Protein AF-A0A350J1N6-F1 (afdb_monomer_lite)

Sequence (211 aa):
MKLLKCLSVFVFCFYTSITFASVVHHIQYDQLVGATGIEINGEVYQVQFADSSCILLFNDCDETTDFFFPDAQSGLEANLALLEQVLLDLPSGLFDSEPELTHGCYSHIQCSIVTPVGSVAPQLEVFPAVFLINKKDQRNDIHTGSGSTFRASDFGLRNSSADTLTYAIWSKEAGSGVSVPVPASFLLYSSALVAILIMKDRPPTTEVKSF

Foldseek 3Di:
DVVVVVVVVVVVVVPDPPDQPAKDFDADPLAGQWIWSQDFPNFTKIWGKAQAFLCVQQVLQQALVSAPAAALVSLLSVLVSCVPHPQPCDPSHNCQLQVCRYPQQQARFKEKEWHWHRDHPNVQQKTWIWIWIRGNPPPDIDTDSPTDIDHSVVTNDCPDSHYGYIYIHMDGDPPPPPPDPDPCVVVVVVVVVVVVVVVVPDDPPDDDDDD

Radius of gyration: 26.36 Å; chains: 1; bounding box: 66×43×94 Å

pLDDT: mean 77.98, std 17.85, range [40.09, 97.81]

Secondary structure (DSSP, 8-state):
-HHHHHHHHHHGGGS--------EEEEETTEEEEEEEEEETTEEEEEEEE-S-HHHHTGGG-SGGGSSBSSHHHHHHHHHHIIIIIS-EETTEETTT-GGGBTT---SSEEEEEEEBS--BGGGTEEEEEEEEEESSSS--EE-SSPEEEEGGGSSS---SS--EEEEEEEEPP-----PPPPHHHHHHHHHHHHHHHHHT----------

Structure (mmCIF, N/CA/C/O backbone):
data_AF-A0A350J1N6-F1
#
_entry.id   AF-A0A350J1N6-F1
#
loop_
_atom_site.group_PDB
_atom_site.id
_atom_site.type_symbol
_atom_site.label_atom_id
_atom_site.label_alt_id
_atom_site.label_comp_id
_atom_site.label_asym_id
_atom_site.label_entity_id
_atom_site.label_seq_id
_atom_site.pdbx_PDB_ins_code
_atom_site.Cartn_x
_atom_site.Cartn_y
_atom_site.Cartn_z
_atom_site.occupancy
_atom_site.B_iso_or_equiv
_atom_site.auth_seq_id
_atom_site.auth_comp_id
_atom_site.auth_asym_id
_atom_site.auth_atom_id
_atom_site.pdbx_PDB_model_num
ATOM 1 N N . MET A 1 1 ? -33.919 23.915 42.992 1.00 47.72 1 MET A N 1
ATOM 2 C CA . MET A 1 1 ? -33.166 24.837 42.102 1.00 47.72 1 MET A CA 1
ATOM 3 C C . MET A 1 1 ? -31.662 24.565 41.968 1.00 47.72 1 MET A C 1
ATOM 5 O O . MET A 1 1 ? -31.130 24.897 40.920 1.00 47.72 1 MET A O 1
ATOM 9 N N . LYS A 1 2 ? -30.955 23.952 42.938 1.00 40.09 2 LYS A N 1
ATOM 10 C CA . LYS A 1 2 ? -29.530 23.571 42.758 1.00 40.09 2 LYS A CA 1
ATOM 11 C C . LYS A 1 2 ? -29.322 22.337 41.854 1.00 40.09 2 LYS A C 1
ATOM 13 O O . LYS A 1 2 ? -28.357 22.300 41.107 1.00 40.09 2 LYS A O 1
ATOM 18 N N . LEU A 1 3 ? -30.275 21.397 41.837 1.00 41.88 3 LEU A N 1
ATOM 19 C CA . LEU A 1 3 ? -30.239 20.197 40.980 1.00 41.88 3 LEU A CA 1
ATOM 20 C C . LEU A 1 3 ? -30.458 20.480 39.480 1.00 41.88 3 LEU A C 1
ATOM 22 O O . LEU A 1 3 ? -29.878 19.793 38.648 1.00 41.88 3 LEU A O 1
ATOM 26 N N . LEU A 1 4 ? -31.218 21.525 39.124 1.00 42.41 4 LEU A N 1
ATOM 27 C CA . LEU A 1 4 ? -31.446 21.896 37.717 1.00 42.41 4 LEU A CA 1
ATOM 28 C C . LEU A 1 4 ? -30.192 22.483 37.044 1.00 42.41 4 LEU A C 1
ATOM 30 O O . LEU A 1 4 ? -30.036 22.366 35.834 1.00 42.41 4 LEU A O 1
ATOM 34 N N . LYS A 1 5 ? -29.281 23.089 37.820 1.00 42.19 5 LYS A N 1
ATOM 35 C CA . LYS A 1 5 ? -28.035 23.661 37.286 1.00 42.19 5 LYS A CA 1
ATOM 36 C C . LYS A 1 5 ? -26.995 22.585 36.952 1.00 42.19 5 LYS A C 1
ATOM 38 O O . LYS A 1 5 ? -26.301 22.730 35.951 1.00 42.19 5 LYS A O 1
ATOM 43 N N . CYS A 1 6 ? -26.949 21.477 37.699 1.00 43.09 6 CYS A N 1
ATOM 44 C CA . CYS A 1 6 ? -26.086 20.332 37.368 1.00 43.09 6 CYS A CA 1
ATOM 45 C C . CYS A 1 6 ? -26.543 19.587 36.104 1.00 43.09 6 CYS A C 1
ATOM 47 O O . CYS A 1 6 ? -25.703 19.073 35.372 1.00 43.09 6 CYS A O 1
ATOM 49 N N . LEU A 1 7 ? -27.849 19.580 35.811 1.00 43.53 7 LEU A N 1
ATOM 50 C CA . LEU A 1 7 ? -28.393 18.929 34.615 1.00 43.53 7 LEU A CA 1
ATOM 51 C C . LEU A 1 7 ? -27.937 19.626 33.318 1.00 43.53 7 LEU A C 1
ATOM 53 O O . LEU A 1 7 ? -27.672 18.961 32.324 1.00 43.53 7 LEU A O 1
ATOM 57 N N . SER A 1 8 ? -27.769 20.955 33.342 1.00 43.06 8 SER A N 1
ATOM 58 C CA . SER A 1 8 ? -27.324 21.725 32.167 1.00 43.06 8 SER A CA 1
ATOM 59 C C . SER A 1 8 ? -25.852 21.508 31.793 1.00 43.06 8 SER A C 1
ATOM 61 O O . SER A 1 8 ? -25.497 21.641 30.627 1.00 43.06 8 SER A O 1
ATOM 63 N N . VAL A 1 9 ? -25.006 21.117 32.755 1.00 46.50 9 VAL A N 1
ATOM 64 C CA . VAL A 1 9 ? -23.577 20.851 32.512 1.00 46.50 9 VAL A CA 1
ATOM 65 C C . VAL A 1 9 ? -23.366 19.454 31.914 1.00 46.50 9 VAL A C 1
ATOM 67 O O . VAL A 1 9 ? -22.462 19.266 31.111 1.00 46.50 9 VAL A O 1
ATOM 70 N N . PHE A 1 10 ? -24.238 18.488 32.222 1.00 45.25 10 PHE A N 1
ATOM 71 C CA . PHE A 1 10 ? -24.155 17.128 31.671 1.00 45.25 10 PHE A CA 1
ATOM 72 C C . PHE A 1 10 ? -24.694 17.006 30.236 1.00 45.25 10 PHE A C 1
ATOM 74 O O . PHE A 1 10 ? -24.240 16.147 29.487 1.00 45.25 10 PHE A O 1
ATOM 81 N N . VAL A 1 11 ? -25.626 17.876 29.832 1.00 48.44 11 VAL A N 1
ATOM 82 C CA . VAL A 1 11 ? -26.198 17.892 28.470 1.00 48.44 11 VAL A CA 1
ATOM 83 C C . VAL A 1 11 ? -25.255 18.555 27.452 1.00 48.44 11 VAL A C 1
ATOM 85 O O . VAL A 1 11 ? -25.364 18.293 26.259 1.00 48.44 11 VAL A O 1
ATOM 88 N N . PHE A 1 12 ? -24.275 19.351 27.890 1.00 41.16 12 PHE A N 1
ATOM 89 C CA . PHE A 1 12 ? -23.330 20.003 26.973 1.00 41.16 12 PHE A CA 1
ATOM 90 C C . PHE A 1 12 ? -22.170 19.093 26.519 1.00 41.16 12 PHE A C 1
ATOM 92 O O . PHE A 1 12 ? -21.553 19.366 25.497 1.00 41.16 12 PHE A O 1
ATOM 99 N N . CYS A 1 13 ? -21.917 17.967 27.199 1.00 44.31 13 CYS A N 1
ATOM 100 C CA . CYS A 1 13 ? -20.961 16.948 26.729 1.00 44.31 13 CYS A CA 1
ATOM 101 C C . CYS A 1 13 ? -21.567 15.958 25.712 1.00 44.31 13 CYS A C 1
ATOM 103 O O . CYS A 1 13 ? -20.901 15.005 25.321 1.00 44.31 13 CYS A O 1
ATOM 105 N N . PHE A 1 14 ? -22.823 16.159 25.289 1.00 47.53 14 PHE A N 1
ATOM 106 C CA . PHE A 1 14 ? -23.542 15.272 24.362 1.00 47.53 14 PHE A CA 1
ATOM 107 C C . PHE A 1 14 ? -23.408 15.643 22.874 1.00 47.53 14 PHE A C 1
ATOM 109 O O . PHE A 1 14 ? -24.035 15.005 22.033 1.00 47.53 14 PHE A O 1
ATOM 116 N N . TYR A 1 15 ? -22.581 16.629 22.518 1.00 43.72 15 TYR A N 1
ATOM 117 C CA . TYR A 1 15 ? -22.316 16.996 21.123 1.00 43.72 15 TYR A CA 1
ATOM 118 C C . TYR A 1 15 ? -20.848 16.772 20.777 1.00 43.72 15 TYR A C 1
ATOM 120 O O . TYR A 1 15 ? -20.063 17.704 20.806 1.00 43.72 15 TYR A O 1
ATOM 128 N N . THR A 1 16 ? -20.513 15.512 20.505 1.00 44.03 16 THR A N 1
ATOM 129 C CA . THR A 1 16 ? -19.600 15.025 19.454 1.00 44.03 16 THR A CA 1
ATOM 130 C C . THR A 1 16 ? -19.179 13.622 19.867 1.00 44.03 16 THR A C 1
ATOM 132 O O . THR A 1 16 ? -18.158 13.424 20.525 1.00 44.03 16 THR A O 1
ATOM 135 N N . SER A 1 17 ? -19.981 12.620 19.512 1.00 42.47 17 SER A N 1
ATOM 136 C CA . SER A 1 17 ? -19.437 11.273 19.384 1.00 42.47 17 SER A CA 1
ATOM 137 C C . SER A 1 17 ? -18.444 11.331 18.228 1.00 42.47 17 SER A C 1
ATOM 139 O O . SER A 1 17 ? -18.851 11.322 17.072 1.00 42.47 17 SER A O 1
ATOM 141 N N . ILE A 1 18 ? -17.157 11.495 18.537 1.00 47.38 18 ILE A N 1
ATOM 142 C CA . ILE A 1 18 ? -16.099 11.303 17.550 1.00 47.38 18 ILE A CA 1
ATOM 143 C C . ILE A 1 18 ? -16.096 9.801 17.272 1.00 47.38 18 ILE A C 1
ATOM 145 O O . ILE A 1 18 ? -15.718 8.995 18.122 1.00 47.38 18 ILE A O 1
ATOM 149 N N . THR A 1 19 ? -16.653 9.417 16.130 1.00 48.75 19 THR A N 1
ATOM 150 C CA . THR A 1 19 ? -16.541 8.067 15.590 1.00 48.75 19 THR A CA 1
ATOM 151 C C . THR A 1 19 ? -15.097 7.864 15.159 1.00 48.75 19 THR A C 1
ATOM 153 O O . THR A 1 19 ? -14.707 8.359 14.109 1.00 48.75 19 THR A O 1
ATOM 156 N N . PHE A 1 20 ? -14.310 7.154 15.962 1.00 51.94 20 PHE A N 1
ATOM 157 C CA . PHE A 1 20 ? -13.056 6.574 15.492 1.00 51.94 20 PHE A CA 1
ATOM 158 C C . PHE A 1 20 ? -13.409 5.229 14.859 1.00 51.94 20 PHE A C 1
ATOM 160 O O . PHE A 1 20 ? -13.754 4.283 15.571 1.00 51.94 20 PHE A O 1
ATOM 167 N N . ALA A 1 21 ? -13.410 5.154 13.529 1.00 58.19 21 ALA A N 1
ATOM 168 C CA . ALA A 1 21 ? -13.335 3.859 12.871 1.00 58.19 21 ALA A CA 1
ATOM 169 C C . ALA A 1 21 ? -11.936 3.311 13.182 1.00 58.19 21 ALA A C 1
ATOM 171 O O . ALA A 1 21 ? -10.941 3.932 12.830 1.00 58.19 21 ALA A O 1
ATOM 172 N N . SER A 1 22 ? -11.846 2.218 13.940 1.00 80.94 22 SER A N 1
ATOM 173 C CA . SER A 1 22 ? -10.561 1.546 14.138 1.00 80.94 22 SER A CA 1
ATOM 174 C C . SER A 1 22 ? -10.188 0.807 12.860 1.00 80.94 22 SER A C 1
ATOM 176 O O . SER A 1 22 ? -11.073 0.205 12.246 1.00 80.94 22 SER A O 1
ATOM 178 N N . VAL A 1 23 ? -8.899 0.770 12.519 1.00 92.81 23 VAL A N 1
ATOM 179 C CA . VAL A 1 23 ? -8.419 -0.061 11.411 1.00 92.81 23 VAL A CA 1
ATOM 180 C C . VAL A 1 23 ? -8.818 -1.519 11.635 1.00 92.81 23 VAL A C 1
ATOM 182 O O . VAL A 1 23 ? -8.679 -2.061 12.733 1.00 92.81 23 VAL A O 1
ATOM 185 N N . VAL A 1 24 ? -9.348 -2.142 10.586 1.00 94.44 24 VAL A N 1
ATOM 186 C CA . VAL A 1 24 ? -9.706 -3.560 10.551 1.00 94.44 24 VAL A CA 1
ATOM 187 C C . VAL A 1 24 ? -8.817 -4.251 9.528 1.00 94.44 24 VAL A C 1
ATOM 189 O O . VAL A 1 24 ? -8.956 -4.028 8.327 1.00 94.44 24 VAL A O 1
ATOM 192 N N . HIS A 1 25 ? -7.930 -5.115 10.011 1.00 96.50 25 HIS A N 1
ATOM 193 C CA . HIS A 1 25 ? -7.049 -5.950 9.197 1.00 96.50 25 HIS A CA 1
ATOM 194 C C . HIS A 1 25 ? -7.827 -7.091 8.551 1.00 96.50 25 HIS A C 1
ATOM 196 O O . HIS A 1 25 ? -8.577 -7.812 9.212 1.00 96.50 25 HIS A O 1
ATOM 202 N N . HIS A 1 26 ? -7.647 -7.273 7.248 1.00 97.12 26 HIS A N 1
ATOM 203 C CA . HIS A 1 26 ? -8.235 -8.377 6.500 1.00 97.12 26 HIS A CA 1
ATOM 204 C C . HIS A 1 26 ? -7.194 -9.479 6.395 1.00 97.12 26 HIS A C 1
ATOM 206 O O . HIS A 1 26 ? -6.171 -9.314 5.734 1.00 97.12 26 HIS A O 1
ATOM 212 N N . ILE A 1 27 ? -7.457 -10.600 7.061 1.00 97.44 27 ILE A N 1
ATOM 213 C CA . ILE A 1 27 ? -6.515 -11.714 7.157 1.00 97.44 27 ILE A CA 1
ATOM 214 C C . ILE A 1 27 ? -7.121 -12.936 6.475 1.00 97.44 27 ILE A C 1
ATOM 216 O O . ILE A 1 27 ? -8.262 -13.312 6.754 1.00 97.44 27 ILE A O 1
ATOM 220 N N . GLN A 1 28 ? -6.360 -13.563 5.583 1.00 97.00 28 GLN A N 1
ATOM 221 C CA . GLN A 1 28 ? -6.728 -14.813 4.923 1.00 97.00 28 GLN A CA 1
ATOM 222 C C . GLN A 1 28 ? -5.537 -15.763 4.952 1.00 97.00 28 GLN A C 1
ATOM 224 O O . GLN A 1 28 ? -4.451 -15.393 4.523 1.00 97.00 28 GLN A O 1
ATOM 229 N N . TYR A 1 29 ? -5.750 -16.990 5.436 1.00 94.25 29 TYR A N 1
ATOM 230 C CA . TYR A 1 29 ? -4.694 -18.007 5.544 1.00 94.25 29 TYR A CA 1
ATOM 231 C C . TYR A 1 29 ? -3.432 -17.482 6.253 1.00 94.25 29 TYR A C 1
ATOM 233 O O . TYR A 1 29 ? -2.324 -17.641 5.750 1.00 94.25 29 TYR A O 1
ATOM 241 N N . ASP A 1 30 ? -3.630 -16.809 7.391 1.00 92.88 30 ASP A N 1
ATOM 242 C CA . ASP A 1 30 ? -2.586 -16.169 8.207 1.00 92.88 30 ASP A CA 1
ATOM 243 C C . ASP A 1 30 ? -1.794 -15.047 7.508 1.00 92.88 30 ASP A C 1
ATOM 245 O O . ASP A 1 30 ? -0.820 -14.545 8.063 1.00 92.88 30 ASP A O 1
ATOM 249 N N . GLN A 1 31 ? -2.236 -14.599 6.326 1.00 95.62 31 GLN A N 1
ATOM 250 C CA . GLN A 1 31 ? -1.662 -13.447 5.638 1.00 95.62 31 GLN A CA 1
ATOM 251 C C . GLN A 1 31 ? -2.550 -12.208 5.725 1.00 95.62 31 GLN A C 1
ATOM 253 O O . GLN A 1 31 ? -3.763 -12.284 5.519 1.00 95.62 31 GLN A O 1
ATOM 258 N N . LEU A 1 32 ? -1.933 -11.048 5.949 1.00 97.75 32 LEU A N 1
ATOM 259 C CA . LEU A 1 32 ? -2.556 -9.740 5.797 1.00 97.75 32 LEU A CA 1
ATOM 260 C C . LEU A 1 32 ? -2.770 -9.449 4.309 1.00 97.75 32 LEU A C 1
ATOM 262 O O . LEU A 1 32 ? -1.827 -9.138 3.586 1.00 97.75 32 LEU A O 1
ATOM 266 N N . VAL A 1 33 ? -4.016 -9.547 3.849 1.00 97.81 33 VAL A N 1
ATOM 267 C CA . VAL A 1 33 ? -4.392 -9.288 2.447 1.00 97.81 33 VAL A CA 1
ATOM 268 C C . VAL A 1 33 ? -4.861 -7.852 2.211 1.00 97.81 33 VAL A C 1
ATOM 270 O O . VAL A 1 33 ? -5.023 -7.438 1.066 1.00 97.81 33 VAL A O 1
ATOM 273 N N . GLY A 1 34 ? -5.084 -7.084 3.276 1.00 97.75 34 GLY A N 1
ATOM 274 C CA . GLY A 1 34 ? -5.533 -5.700 3.196 1.00 97.75 34 GLY A CA 1
ATOM 275 C C . GLY A 1 34 ? -5.999 -5.159 4.541 1.00 97.75 34 GLY A C 1
ATOM 276 O O . GLY A 1 34 ? -5.918 -5.844 5.562 1.00 97.75 34 GLY A O 1
ATOM 277 N N . ALA A 1 35 ? -6.506 -3.934 4.543 1.00 97.31 35 ALA A N 1
ATOM 278 C CA . ALA A 1 35 ? -7.121 -3.319 5.711 1.00 97.31 35 ALA A CA 1
ATOM 279 C C . ALA A 1 35 ? -8.142 -2.247 5.311 1.00 97.31 35 ALA A C 1
ATOM 281 O O . ALA A 1 35 ? -8.062 -1.653 4.239 1.00 97.31 35 ALA A O 1
ATOM 282 N N . THR A 1 36 ? -9.094 -2.006 6.204 1.00 95.88 36 THR A N 1
ATOM 283 C CA . THR A 1 36 ? -10.169 -1.002 6.107 1.00 95.88 36 THR A CA 1
ATOM 284 C C . THR A 1 36 ? -10.101 -0.054 7.300 1.00 95.88 36 THR A C 1
ATOM 286 O O . THR A 1 36 ? -9.558 -0.429 8.338 1.00 95.88 36 THR A O 1
ATOM 289 N N . GLY A 1 37 ? -10.676 1.140 7.199 1.00 92.69 37 GLY A N 1
ATOM 290 C CA . GLY A 1 37 ? -10.722 2.124 8.280 1.00 92.69 37 GLY A CA 1
ATOM 291 C C . GLY A 1 37 ? -9.441 2.945 8.448 1.00 92.69 37 GLY A C 1
ATOM 292 O O . GLY A 1 37 ? -9.230 3.497 9.522 1.00 92.69 37 GLY A O 1
ATOM 293 N N . ILE A 1 38 ? -8.578 3.003 7.428 1.00 94.50 38 ILE A N 1
ATOM 294 C CA . ILE A 1 38 ? -7.282 3.698 7.486 1.00 94.50 38 ILE A CA 1
ATOM 295 C C . ILE A 1 38 ? -7.517 5.199 7.342 1.00 94.50 38 ILE A C 1
ATOM 297 O O . ILE A 1 38 ? -8.069 5.637 6.333 1.00 94.50 38 ILE A O 1
ATOM 301 N N . GLU A 1 39 ? -7.087 5.994 8.317 1.00 93.00 39 GLU A N 1
ATOM 302 C CA . GLU A 1 39 ? -7.286 7.444 8.295 1.00 93.00 39 GLU A CA 1
ATOM 303 C C . GLU A 1 39 ? -6.061 8.161 7.712 1.00 93.00 39 GLU A C 1
ATOM 305 O O . GLU A 1 39 ? -4.952 8.029 8.229 1.00 93.00 39 GLU A O 1
ATOM 310 N N . ILE A 1 40 ? -6.263 8.955 6.656 1.00 93.12 40 ILE A N 1
ATOM 311 C CA . ILE A 1 40 ? -5.234 9.827 6.070 1.00 93.12 40 ILE A CA 1
ATOM 312 C C . ILE A 1 40 ? -5.845 11.218 5.903 1.00 93.12 40 ILE A C 1
ATOM 314 O O . ILE A 1 40 ? -6.801 11.399 5.148 1.00 93.12 40 ILE A O 1
ATOM 318 N N . ASN A 1 41 ? -5.308 12.212 6.616 1.00 89.69 41 ASN A N 1
ATOM 319 C CA . ASN A 1 41 ? -5.769 13.608 6.576 1.00 89.69 41 ASN A CA 1
ATOM 320 C C . ASN A 1 41 ? -7.290 13.793 6.795 1.00 89.69 41 ASN A C 1
ATOM 322 O O . ASN A 1 41 ? -7.905 14.672 6.189 1.00 89.69 41 ASN A O 1
ATOM 326 N N . GLY A 1 42 ? -7.902 12.975 7.660 1.00 87.06 42 GLY A N 1
ATOM 327 C CA . GLY A 1 42 ? -9.332 13.044 7.996 1.00 87.06 42 GLY A CA 1
ATOM 328 C C . GLY A 1 42 ? -10.273 12.348 7.006 1.00 87.06 42 GLY A C 1
ATOM 329 O O . GLY A 1 42 ? -11.491 12.432 7.156 1.00 87.06 42 GLY A O 1
ATOM 330 N N . GLU A 1 43 ? -9.730 11.659 6.005 1.00 89.62 43 GLU A N 1
ATOM 331 C CA . GLU A 1 43 ? -10.472 10.795 5.087 1.00 89.62 43 GLU A CA 1
ATOM 332 C C . GLU A 1 43 ? -10.169 9.324 5.393 1.00 89.62 43 GLU A C 1
ATOM 334 O O . GLU A 1 43 ? -9.079 8.998 5.867 1.00 89.62 43 GLU A O 1
ATOM 339 N N . VAL A 1 44 ? -11.131 8.438 5.120 1.00 91.75 44 VAL A N 1
ATOM 340 C CA . VAL A 1 44 ? -11.024 7.003 5.422 1.00 91.75 44 VAL A CA 1
ATOM 341 C C . VAL A 1 44 ? -10.833 6.195 4.143 1.00 91.75 44 VAL A C 1
ATOM 343 O O . VAL A 1 44 ? -11.564 6.357 3.159 1.00 91.75 44 VAL A O 1
ATOM 346 N N . TYR A 1 45 ? -9.849 5.307 4.175 1.00 94.94 45 TYR A N 1
ATOM 347 C CA . TYR A 1 45 ? -9.408 4.502 3.049 1.00 94.94 45 TYR A CA 1
ATOM 348 C C . TYR A 1 45 ? -9.366 3.025 3.409 1.00 94.94 45 TYR A C 1
ATOM 350 O O . TYR A 1 45 ? -9.326 2.626 4.575 1.00 94.94 45 TYR A O 1
ATOM 358 N N . GLN A 1 46 ? -9.321 2.223 2.356 1.00 96.94 46 GLN A N 1
ATOM 359 C CA . GLN A 1 46 ? -9.015 0.809 2.420 1.00 96.94 46 GLN A CA 1
ATOM 360 C C . GLN A 1 46 ? -7.860 0.498 1.468 1.00 96.94 46 GLN A C 1
ATOM 362 O O . GLN A 1 46 ? -7.692 1.149 0.428 1.00 96.94 46 GLN A O 1
ATOM 367 N N . VAL A 1 47 ? -7.087 -0.519 1.823 1.00 97.50 47 VAL A N 1
ATOM 368 C CA . VAL A 1 47 ? -5.950 -1.010 1.050 1.00 97.50 47 VAL A CA 1
ATOM 369 C C . VAL A 1 47 ? -6.080 -2.510 0.829 1.00 97.50 47 VAL A C 1
ATOM 371 O O . VAL A 1 47 ? -6.512 -3.242 1.719 1.00 97.50 47 VAL A O 1
ATOM 374 N N . GLN A 1 48 ? -5.676 -2.969 -0.349 1.00 97.25 48 GLN A N 1
ATOM 375 C CA . GLN A 1 48 ? -5.487 -4.379 -0.665 1.00 97.25 48 GLN A CA 1
ATOM 376 C C . GLN A 1 48 ? -4.040 -4.620 -1.093 1.00 97.25 48 GLN A C 1
ATOM 378 O O . GLN A 1 48 ? -3.477 -3.820 -1.838 1.00 97.25 48 GLN A O 1
ATOM 383 N N . PHE A 1 49 ? -3.456 -5.729 -0.645 1.00 95.62 49 PHE A N 1
ATOM 384 C CA . PHE A 1 49 ? -2.135 -6.170 -1.082 1.00 95.62 49 PHE A CA 1
ATOM 385 C C . PHE A 1 49 ? -2.247 -7.176 -2.228 1.00 95.62 49 PHE A C 1
ATOM 387 O O . PHE A 1 49 ? -3.110 -8.055 -2.189 1.00 95.62 49 PHE A O 1
ATOM 394 N N . ALA A 1 50 ? -1.390 -7.054 -3.245 1.00 91.75 50 ALA A N 1
ATOM 395 C CA . ALA A 1 50 ? -1.342 -7.976 -4.383 1.00 91.75 50 ALA A CA 1
ATOM 396 C C . ALA A 1 50 ? 0.035 -7.981 -5.074 1.00 91.75 50 ALA A C 1
ATOM 398 O O . ALA A 1 50 ? 0.615 -6.928 -5.320 1.00 91.75 50 ALA A O 1
ATOM 399 N N . ASP A 1 51 ? 0.530 -9.155 -5.474 1.00 86.38 51 ASP A N 1
ATOM 400 C CA . ASP A 1 51 ? 1.844 -9.361 -6.116 1.00 86.38 51 ASP A CA 1
ATOM 401 C C . ASP A 1 51 ? 1.772 -9.672 -7.625 1.00 86.38 51 ASP A C 1
ATOM 403 O O . ASP A 1 51 ? 2.624 -10.370 -8.182 1.00 86.38 51 ASP A O 1
ATOM 407 N N . SER A 1 52 ? 0.759 -9.145 -8.313 1.00 83.75 52 SER A N 1
ATOM 408 C CA . SER A 1 52 ? 0.611 -9.288 -9.768 1.00 83.75 52 SER A CA 1
ATOM 409 C C . SER A 1 52 ? 1.342 -8.177 -10.540 1.00 83.75 52 SER A C 1
ATOM 411 O O . SER A 1 52 ? 1.921 -7.262 -9.959 1.00 83.75 52 SER A O 1
ATOM 413 N N . SER A 1 53 ? 1.341 -8.250 -11.871 1.00 82.00 53 SER A N 1
ATOM 414 C CA . SER A 1 53 ? 1.903 -7.193 -12.720 1.00 82.00 53 SER A CA 1
ATOM 415 C C . SER A 1 53 ? 1.069 -5.916 -12.663 1.00 82.00 53 SER A C 1
ATOM 417 O O . SER A 1 53 ? -0.159 -6.005 -12.624 1.00 82.00 53 SER A O 1
ATOM 419 N N . CYS A 1 54 ? 1.728 -4.761 -12.797 1.00 85.06 54 CYS A N 1
ATOM 420 C CA . CYS A 1 54 ? 1.083 -3.447 -12.865 1.00 85.06 54 CYS A CA 1
ATOM 421 C C . CYS A 1 54 ? -0.110 -3.446 -13.831 1.00 85.06 54 CYS A C 1
ATOM 423 O O . CYS A 1 54 ? -1.234 -3.148 -13.439 1.00 85.06 54 CYS A O 1
ATOM 425 N N . ILE A 1 55 ? 0.137 -3.902 -15.062 1.00 83.94 55 ILE A N 1
ATOM 426 C CA . ILE A 1 55 ? -0.831 -3.942 -16.163 1.00 83.94 55 ILE A CA 1
ATOM 427 C C . ILE A 1 55 ? -2.132 -4.663 -15.776 1.00 83.94 55 ILE A C 1
ATOM 429 O O . ILE A 1 55 ? -3.221 -4.217 -16.122 1.00 83.94 55 ILE A O 1
ATOM 433 N N . LEU A 1 56 ? -2.026 -5.761 -15.022 1.00 84.44 56 LEU A N 1
ATOM 434 C CA . LEU A 1 56 ? -3.182 -6.548 -14.584 1.00 84.44 56 LEU A CA 1
ATOM 435 C C . LEU A 1 56 ? -3.924 -5.924 -13.397 1.00 84.44 56 LEU A C 1
ATOM 437 O O . LEU A 1 56 ? -5.103 -6.212 -13.211 1.00 84.44 56 LEU A O 1
ATOM 441 N N . LEU A 1 57 ? -3.236 -5.136 -12.570 1.00 87.69 57 LEU A N 1
ATOM 442 C CA . LEU A 1 57 ? -3.799 -4.556 -11.350 1.00 87.69 57 LEU A CA 1
ATOM 443 C C . LEU A 1 57 ? -4.391 -3.162 -11.572 1.00 87.69 57 LEU A C 1
ATOM 445 O O . LEU A 1 57 ? -5.353 -2.808 -10.896 1.00 87.69 57 LEU A O 1
ATOM 449 N N . PHE A 1 58 ? -3.837 -2.391 -12.507 1.00 87.56 58 PHE A N 1
ATOM 450 C CA . PHE A 1 58 ? -4.166 -0.980 -12.712 1.00 87.56 58 PHE A CA 1
ATOM 451 C C . PHE A 1 58 ? -4.374 -0.645 -14.197 1.00 87.56 58 PHE A C 1
ATOM 453 O O . PHE A 1 58 ? -3.916 0.391 -14.649 1.00 87.56 58 PHE A O 1
ATOM 460 N N . ASN A 1 59 ? -5.037 -1.526 -14.956 1.00 85.69 59 ASN A N 1
ATOM 461 C CA . ASN A 1 59 ? -5.434 -1.286 -16.354 1.00 85.69 59 ASN A CA 1
ATOM 462 C C . ASN A 1 59 ? -4.299 -0.721 -17.231 1.00 85.69 59 ASN A C 1
ATOM 464 O O . ASN A 1 59 ? -4.374 0.406 -17.684 1.00 85.69 59 ASN A O 1
ATOM 468 N N . ASP A 1 60 ? -3.252 -1.513 -17.458 1.00 83.12 60 ASP A N 1
ATOM 469 C CA . ASP A 1 60 ? -2.106 -1.159 -18.316 1.00 83.12 60 ASP A CA 1
ATOM 470 C C . ASP A 1 60 ? -1.103 -0.126 -17.753 1.00 83.12 60 ASP A C 1
ATOM 472 O O . ASP A 1 60 ? 0.032 -0.085 -18.236 1.00 83.12 60 ASP A O 1
ATOM 476 N N . CYS A 1 61 ? -1.407 0.571 -16.649 1.00 85.38 61 CYS A N 1
ATOM 477 C CA . CYS A 1 61 ? -0.475 1.501 -15.986 1.00 85.38 61 CYS A CA 1
ATOM 478 C C . CYS A 1 61 ? 0.064 2.600 -16.914 1.00 85.38 61 CYS A C 1
ATOM 480 O O . CYS A 1 61 ? 1.241 2.982 -16.835 1.00 85.38 61 CYS A O 1
ATOM 482 N N . ASP A 1 62 ? -0.784 3.079 -17.813 1.00 84.38 62 ASP A N 1
ATOM 483 C CA . ASP A 1 62 ? -0.441 4.002 -18.884 1.00 84.38 62 ASP A CA 1
ATOM 484 C C . ASP A 1 62 ? -1.177 5.344 -18.779 1.00 84.38 62 ASP A C 1
ATOM 486 O O . ASP A 1 62 ? -0.831 6.283 -19.502 1.00 84.38 62 ASP A O 1
ATOM 490 N N . GLU A 1 63 ? -2.091 5.492 -17.818 1.00 86.44 63 GLU A N 1
ATOM 491 C CA . GLU A 1 63 ? -2.810 6.724 -17.524 1.00 86.44 63 GLU A CA 1
ATOM 492 C C . GLU A 1 63 ? -2.615 7.169 -16.066 1.00 86.44 63 GLU A C 1
ATOM 494 O O . GLU A 1 63 ? -2.483 6.388 -15.128 1.00 86.44 63 GLU A O 1
ATOM 499 N N . THR A 1 64 ? -2.623 8.483 -15.816 1.00 85.12 64 THR A N 1
ATOM 500 C CA . THR A 1 64 ? -2.494 9.000 -14.438 1.00 85.12 64 THR A CA 1
ATOM 501 C C . THR A 1 64 ? -3.682 8.613 -13.557 1.00 85.12 64 THR A C 1
ATOM 503 O O . THR A 1 64 ? -3.568 8.631 -12.337 1.00 85.12 64 THR A O 1
ATOM 506 N N . THR A 1 65 ? -4.826 8.318 -14.179 1.00 89.19 65 THR A N 1
ATOM 507 C CA . THR A 1 65 ? -6.078 7.892 -13.540 1.00 89.19 65 THR A CA 1
ATOM 508 C C . THR A 1 65 ? -6.090 6.424 -13.132 1.00 89.19 65 THR A C 1
ATOM 510 O O . THR A 1 65 ? -6.991 6.027 -12.395 1.00 89.19 65 THR A O 1
ATOM 513 N N . ASP A 1 66 ? -5.096 5.641 -13.554 1.00 88.19 66 ASP A N 1
ATOM 514 C CA . ASP A 1 66 ? -4.928 4.248 -13.129 1.00 88.19 66 ASP A CA 1
ATOM 515 C C . ASP A 1 66 ? -4.533 4.144 -11.656 1.00 88.19 66 ASP A C 1
ATOM 517 O O . ASP A 1 66 ? -4.792 3.141 -10.988 1.00 88.19 66 ASP A O 1
ATOM 521 N N . PHE A 1 67 ? -3.913 5.202 -11.132 1.00 91.12 67 PHE A N 1
ATOM 522 C CA . PHE A 1 67 ? -3.405 5.254 -9.774 1.00 91.12 67 PHE A CA 1
ATOM 523 C C . PHE A 1 67 ? -4.259 6.158 -8.902 1.00 91.12 67 PHE A C 1
ATOM 525 O O . PHE A 1 67 ? -4.680 7.246 -9.290 1.00 91.12 67 PHE A O 1
ATOM 532 N N . PHE A 1 68 ? -4.483 5.700 -7.675 1.00 93.69 68 PHE A N 1
ATOM 533 C CA . PHE A 1 68 ? -5.348 6.395 -6.735 1.00 93.69 68 PHE A CA 1
ATOM 534 C C . PHE A 1 68 ? -4.757 7.732 -6.262 1.00 93.69 68 PHE A C 1
ATOM 536 O O . PHE A 1 68 ? -5.480 8.721 -6.134 1.00 93.69 68 PHE A O 1
ATOM 543 N N . PHE A 1 69 ? -3.445 7.772 -6.012 1.00 92.75 69 PHE A N 1
ATOM 544 C CA . PHE A 1 69 ? -2.763 8.975 -5.542 1.00 92.75 69 PHE A CA 1
ATOM 545 C C . PHE A 1 69 ? -2.168 9.773 -6.706 1.00 92.75 69 PHE A C 1
ATOM 547 O O . PHE A 1 69 ? -1.445 9.209 -7.530 1.00 92.75 69 PHE A O 1
ATOM 554 N N . PRO A 1 70 ? -2.417 11.091 -6.782 1.00 90.56 70 PRO A N 1
ATOM 555 C CA . PRO A 1 70 ? -1.970 11.906 -7.909 1.00 90.56 70 PRO A CA 1
ATOM 556 C C . PRO A 1 70 ? -0.467 12.212 -7.891 1.00 90.56 70 PRO A C 1
ATOM 558 O O . PRO A 1 70 ? 0.110 12.491 -8.939 1.00 90.56 70 PRO A O 1
ATOM 561 N N . ASP A 1 71 ? 0.183 12.178 -6.726 1.00 89.50 71 ASP A N 1
ATOM 562 C CA . ASP A 1 71 ? 1.568 12.619 -6.569 1.00 89.50 71 ASP A CA 1
ATOM 563 C C . ASP A 1 71 ? 2.316 11.856 -5.465 1.00 89.50 71 ASP A C 1
ATOM 565 O O . ASP A 1 71 ? 1.741 11.121 -4.664 1.00 89.50 71 ASP A O 1
ATOM 569 N N . ALA A 1 72 ? 3.637 12.033 -5.424 1.00 89.44 72 ALA A N 1
ATOM 570 C CA . ALA A 1 72 ? 4.493 11.344 -4.464 1.00 89.44 72 ALA A CA 1
ATOM 571 C C . ALA A 1 72 ? 4.239 11.759 -3.004 1.00 89.44 72 ALA A C 1
ATOM 573 O O . ALA A 1 72 ? 4.509 10.969 -2.104 1.00 89.44 72 ALA A O 1
ATOM 574 N N . GLN A 1 73 ? 3.722 12.967 -2.756 1.00 91.75 73 GLN A N 1
ATOM 575 C CA . GLN A 1 73 ? 3.448 13.442 -1.400 1.00 91.75 73 GLN A CA 1
ATOM 576 C C . GLN A 1 73 ? 2.236 12.712 -0.811 1.00 91.75 73 GLN A C 1
ATOM 578 O O . GLN A 1 73 ? 2.319 12.162 0.283 1.00 91.75 73 GLN A O 1
ATOM 583 N N . SER A 1 74 ? 1.145 12.633 -1.569 1.00 92.69 74 SER A N 1
ATOM 584 C CA . SER A 1 74 ? -0.052 11.876 -1.185 1.00 92.69 74 SER A CA 1
ATOM 585 C C . SER A 1 74 ? 0.222 10.371 -1.069 1.00 92.69 74 SER A C 1
ATOM 587 O O . SER A 1 74 ? -0.220 9.734 -0.114 1.00 92.69 74 SER A O 1
ATOM 589 N N . GLY A 1 75 ? 1.038 9.804 -1.965 1.00 93.44 75 GLY A N 1
ATOM 590 C CA . GLY A 1 75 ? 1.512 8.425 -1.821 1.00 93.44 75 GLY A CA 1
ATOM 591 C C . GLY A 1 75 ? 2.362 8.207 -0.559 1.00 93.44 75 GLY A C 1
ATOM 592 O O . GLY A 1 75 ? 2.247 7.170 0.094 1.00 93.44 75 GLY A O 1
ATOM 593 N N . LEU A 1 76 ? 3.227 9.163 -0.199 1.00 92.94 76 LEU A N 1
ATOM 594 C CA . LEU A 1 76 ? 4.049 9.081 1.012 1.00 92.94 76 LEU A CA 1
ATOM 595 C C . LEU A 1 76 ? 3.180 9.062 2.274 1.00 92.94 76 LEU A C 1
ATOM 597 O O . LEU A 1 76 ? 3.434 8.263 3.171 1.00 92.94 76 LEU A O 1
ATOM 601 N N . GLU A 1 77 ? 2.150 9.904 2.334 1.00 94.81 77 GLU A N 1
ATOM 602 C CA . GLU A 1 77 ? 1.190 9.934 3.446 1.00 94.81 77 GLU A CA 1
ATOM 603 C C . GLU A 1 77 ? 0.465 8.590 3.605 1.00 94.81 77 GLU A C 1
ATOM 605 O O . GLU A 1 77 ? 0.302 8.104 4.724 1.00 94.81 77 GLU A O 1
ATOM 610 N N . ALA A 1 78 ? 0.129 7.929 2.495 1.00 95.19 78 ALA A N 1
ATOM 611 C CA . ALA A 1 78 ? -0.381 6.561 2.510 1.00 95.19 78 ALA A CA 1
ATOM 612 C C . ALA A 1 78 ? 0.627 5.533 3.041 1.00 95.19 78 ALA A C 1
ATOM 614 O O . ALA A 1 78 ? 0.262 4.687 3.856 1.00 95.19 78 ALA A O 1
ATOM 615 N N . ASN A 1 79 ? 1.897 5.606 2.637 1.00 93.88 79 ASN A N 1
ATOM 616 C CA . ASN A 1 79 ? 2.930 4.708 3.163 1.00 93.88 79 ASN A CA 1
ATOM 617 C C . ASN A 1 79 ? 3.161 4.907 4.670 1.00 93.88 79 ASN A C 1
ATOM 619 O O . ASN A 1 79 ? 3.381 3.930 5.384 1.00 93.88 79 ASN A O 1
ATOM 623 N N . LEU A 1 80 ? 3.083 6.146 5.165 1.00 93.44 80 LEU A N 1
ATOM 624 C CA . LEU A 1 80 ? 3.139 6.427 6.602 1.00 93.44 80 LEU A CA 1
ATOM 625 C C . LEU A 1 80 ? 1.936 5.818 7.330 1.00 93.44 80 LEU A C 1
ATOM 627 O O . LEU A 1 80 ? 2.111 5.163 8.353 1.00 93.44 80 LEU A O 1
ATOM 631 N N . ALA A 1 81 ? 0.733 5.939 6.768 1.00 95.25 81 ALA A N 1
ATOM 632 C CA . ALA A 1 81 ? -0.455 5.315 7.343 1.00 95.25 81 ALA A CA 1
ATOM 633 C C . ALA A 1 81 ? -0.376 3.777 7.365 1.00 95.25 81 ALA A C 1
ATOM 635 O O . ALA A 1 81 ? -0.862 3.159 8.312 1.00 95.25 81 ALA A O 1
ATOM 636 N N . LEU A 1 82 ? 0.273 3.147 6.376 1.00 95.94 82 LEU A N 1
ATOM 637 C CA . LEU A 1 82 ? 0.538 1.705 6.423 1.00 95.94 82 LEU A CA 1
ATOM 638 C C . LEU A 1 82 ? 1.395 1.333 7.629 1.00 95.94 82 LEU A C 1
ATOM 640 O O . LEU A 1 82 ? 1.026 0.411 8.347 1.00 95.94 82 LEU A O 1
ATOM 644 N N . LEU A 1 83 ? 2.489 2.053 7.874 1.00 93.38 83 LEU A N 1
ATOM 645 C CA . LEU A 1 83 ? 3.361 1.808 9.026 1.00 93.38 83 LEU A CA 1
ATOM 646 C C . LEU A 1 83 ? 2.650 2.031 10.359 1.00 93.38 83 LEU A C 1
ATOM 648 O O . LEU A 1 83 ? 2.751 1.224 11.274 1.00 93.38 83 LEU A O 1
ATOM 652 N N . GLU A 1 84 ? 1.922 3.135 10.478 1.00 93.25 84 GLU A N 1
ATOM 653 C CA . GLU A 1 84 ? 1.367 3.558 11.762 1.00 93.25 84 GLU A CA 1
ATOM 654 C C . GLU A 1 84 ? 0.086 2.809 12.143 1.00 93.25 84 GLU A C 1
ATOM 656 O O . GLU A 1 84 ? -0.268 2.765 13.323 1.00 93.25 84 GLU A O 1
ATOM 661 N N . GLN A 1 85 ? -0.633 2.252 11.163 1.00 94.81 85 GLN A N 1
ATOM 662 C CA . GLN A 1 85 ? -1.985 1.736 11.385 1.00 94.81 85 GLN A CA 1
ATOM 663 C C . GLN A 1 85 ? -2.205 0.300 10.887 1.00 94.81 85 GLN A C 1
ATOM 665 O O . GLN A 1 85 ? -3.082 -0.390 11.411 1.00 94.81 85 GLN A O 1
ATOM 670 N N . VAL A 1 86 ? -1.447 -0.168 9.889 1.00 96.31 86 VAL A N 1
ATOM 671 C CA . VAL A 1 86 ? -1.716 -1.443 9.198 1.00 96.31 86 VAL A CA 1
ATOM 672 C C . VAL A 1 86 ? -0.643 -2.492 9.486 1.00 96.31 86 VAL A C 1
ATOM 674 O O . VAL A 1 86 ? -0.966 -3.601 9.902 1.00 96.31 86 VAL A O 1
ATOM 677 N N . LEU A 1 87 ? 0.628 -2.165 9.304 1.00 95.06 87 LEU A N 1
ATOM 678 C CA . LEU A 1 87 ? 1.755 -3.070 9.514 1.00 95.06 87 LEU A CA 1
ATOM 679 C C . LEU A 1 87 ? 2.147 -3.040 10.988 1.00 95.06 87 LEU A C 1
ATOM 681 O O . LEU A 1 87 ? 3.154 -2.464 11.368 1.00 95.06 87 LEU A O 1
ATOM 685 N N . LEU A 1 88 ? 1.275 -3.601 11.823 1.00 94.00 88 LEU A N 1
ATOM 686 C CA . LEU A 1 88 ? 1.434 -3.642 13.270 1.00 94.00 88 LEU A CA 1
ATOM 687 C C . LEU A 1 88 ? 1.485 -5.088 13.752 1.00 94.00 88 LEU A C 1
ATOM 689 O O . LEU A 1 88 ? 0.757 -5.951 13.252 1.00 94.00 88 LEU A O 1
ATOM 693 N N . ASP A 1 89 ? 2.274 -5.328 14.795 1.00 94.19 89 ASP A N 1
ATOM 694 C CA . ASP A 1 89 ? 2.226 -6.584 15.533 1.00 94.19 89 ASP A CA 1
ATOM 695 C C . ASP A 1 89 ? 0.954 -6.655 16.384 1.00 94.19 89 ASP A C 1
ATOM 697 O O . ASP A 1 89 ? 0.759 -5.918 17.355 1.00 94.19 89 ASP A O 1
ATOM 701 N N . LEU A 1 90 ? 0.075 -7.581 16.012 1.00 91.94 90 LEU A N 1
ATOM 702 C CA . LEU A 1 90 ? -1.225 -7.797 16.627 1.00 91.94 90 LEU A CA 1
ATOM 703 C C . LEU A 1 90 ? -1.359 -9.247 17.108 1.00 91.94 90 LEU A C 1
ATOM 705 O O . LEU A 1 90 ? -0.683 -10.145 16.609 1.00 91.94 90 LEU A O 1
ATOM 709 N N . PRO A 1 91 ? -2.307 -9.541 18.019 1.00 93.62 91 PRO A N 1
ATOM 710 C CA . PRO A 1 91 ? -2.616 -10.924 18.386 1.00 93.62 91 PRO A CA 1
ATOM 711 C C . PRO A 1 91 ? -3.026 -11.807 17.197 1.00 93.62 91 PRO A C 1
ATOM 713 O O . PRO A 1 91 ? -2.946 -13.028 17.287 1.00 93.62 91 PRO A O 1
ATOM 716 N N . SER A 1 92 ? -3.500 -11.195 16.110 1.00 91.75 92 SER A N 1
ATOM 717 C CA . SER A 1 92 ? -3.913 -11.867 14.879 1.00 91.75 92 SER A CA 1
ATOM 718 C C . SER A 1 92 ? -2.780 -12.093 13.871 1.00 91.75 92 SER A C 1
ATOM 720 O O . SER A 1 92 ? -3.009 -12.781 12.884 1.00 91.75 92 SER A O 1
ATOM 722 N N . GLY A 1 93 ? -1.596 -11.516 14.087 1.00 93.81 93 GLY A N 1
ATOM 723 C CA . GLY A 1 93 ? -0.447 -11.647 13.192 1.00 93.81 93 GLY A CA 1
ATOM 724 C C . GLY A 1 93 ? 0.636 -10.615 13.497 1.00 93.81 93 GLY A C 1
ATOM 725 O O . GLY A 1 93 ? 0.335 -9.486 13.882 1.00 93.81 93 GLY A O 1
ATOM 726 N N . LEU A 1 94 ? 1.895 -11.017 13.337 1.00 94.81 94 LEU A N 1
ATOM 727 C CA . LEU A 1 94 ? 3.068 -10.178 13.583 1.00 94.81 94 LEU A CA 1
ATOM 728 C C . LEU A 1 94 ? 3.484 -9.465 12.290 1.00 94.81 94 LEU A C 1
ATOM 730 O O . LEU A 1 94 ? 4.506 -9.790 11.705 1.00 94.81 94 LEU A O 1
ATOM 734 N N . PHE A 1 95 ? 2.641 -8.576 11.764 1.00 94.88 95 PHE A N 1
ATOM 735 C CA . PHE A 1 95 ? 2.843 -8.036 10.413 1.00 94.88 95 PHE A CA 1
ATOM 736 C C . PHE A 1 95 ? 4.009 -7.048 10.299 1.00 94.88 95 PHE A C 1
ATOM 738 O O . PHE A 1 95 ? 4.499 -6.844 9.192 1.00 94.88 95 PHE A O 1
ATOM 745 N N . ASP A 1 96 ? 4.444 -6.459 11.413 1.00 93.12 96 ASP A N 1
ATOM 746 C CA . ASP A 1 96 ? 5.639 -5.611 11.496 1.00 93.12 96 ASP A CA 1
ATOM 747 C C . ASP A 1 96 ? 6.888 -6.511 11.586 1.00 93.12 96 ASP A C 1
ATOM 749 O O . ASP A 1 96 ? 7.698 -6.599 10.662 1.00 93.12 96 ASP A O 1
ATOM 753 N N . SER A 1 97 ? 6.958 -7.340 12.634 1.00 92.88 97 SER A N 1
ATOM 754 C CA . SER A 1 97 ? 8.125 -8.191 12.914 1.00 92.88 97 SER A CA 1
ATOM 755 C C . SER A 1 97 ? 8.287 -9.406 11.979 1.00 92.88 97 SER A C 1
ATOM 757 O O . SER A 1 97 ? 9.364 -10.008 11.924 1.00 92.88 97 SER A O 1
ATOM 759 N N . GLU A 1 98 ? 7.242 -9.823 11.263 1.00 93.44 98 GLU A N 1
ATOM 760 C CA . GLU A 1 98 ? 7.239 -10.936 10.300 1.00 93.44 98 GLU A CA 1
ATOM 761 C C . GLU A 1 98 ? 6.656 -10.466 8.950 1.00 93.44 98 GLU A C 1
ATOM 763 O O . GLU A 1 98 ? 5.505 -10.764 8.614 1.00 93.44 98 GLU A O 1
ATOM 768 N N . PRO A 1 99 ? 7.437 -9.719 8.140 1.00 92.19 99 PRO A N 1
ATOM 769 C CA . PRO A 1 99 ? 6.961 -9.107 6.897 1.00 92.19 99 PRO A CA 1
ATOM 770 C C . PRO A 1 99 ? 6.455 -10.126 5.863 1.00 92.19 99 PRO A C 1
ATOM 772 O O . PRO A 1 99 ? 5.623 -9.785 5.021 1.00 92.19 99 PRO A O 1
ATOM 775 N N . GLU A 1 100 ? 6.902 -11.384 5.928 1.00 92.31 100 GLU A N 1
ATOM 776 C CA . GLU A 1 100 ? 6.394 -12.494 5.111 1.00 92.31 100 GLU A CA 1
ATOM 777 C C . GLU A 1 100 ? 4.913 -12.837 5.364 1.00 92.31 100 GLU A C 1
ATOM 779 O O . GLU A 1 100 ? 4.298 -13.550 4.569 1.00 92.31 100 GLU A O 1
ATOM 784 N N . LEU A 1 101 ? 4.325 -12.333 6.455 1.00 95.38 101 LEU A N 1
ATOM 785 C CA . LEU A 1 101 ? 2.898 -12.467 6.743 1.00 95.38 101 LEU A CA 1
ATOM 786 C C . LEU A 1 101 ? 2.040 -11.463 5.962 1.00 95.38 101 LEU A C 1
ATOM 788 O O . LEU A 1 101 ? 0.819 -11.538 6.021 1.00 95.38 101 LEU A O 1
ATOM 792 N N . THR A 1 102 ? 2.623 -10.526 5.214 1.00 95.38 102 THR A N 1
ATOM 793 C CA . THR A 1 102 ? 1.856 -9.652 4.315 1.00 95.38 102 THR A CA 1
ATOM 794 C C . THR A 1 102 ? 1.688 -10.313 2.948 1.00 95.38 102 THR A C 1
ATOM 796 O O . THR A 1 102 ? 2.620 -10.899 2.399 1.00 95.38 102 THR A O 1
ATOM 799 N N . HIS A 1 103 ? 0.483 -10.256 2.380 1.00 94.06 103 HIS A N 1
ATOM 800 C CA . HIS A 1 103 ? 0.199 -10.911 1.109 1.00 94.06 103 HIS A CA 1
ATOM 801 C C . HIS A 1 103 ? 1.068 -10.344 -0.017 1.00 94.06 103 HIS A C 1
ATOM 803 O O . HIS A 1 103 ? 1.218 -9.130 -0.178 1.00 94.06 103 HIS A O 1
ATOM 809 N N . GLY A 1 104 ? 1.650 -11.246 -0.804 1.00 89.56 104 GLY A N 1
ATOM 810 C CA . GLY A 1 104 ? 2.617 -10.881 -1.829 1.00 89.56 104 GLY A CA 1
ATOM 811 C C . GLY A 1 104 ? 4.037 -10.650 -1.310 1.00 89.56 104 GLY A C 1
ATOM 812 O O . GLY A 1 104 ? 4.906 -10.300 -2.099 1.00 89.56 104 GLY A O 1
ATOM 813 N N . CYS A 1 105 ? 4.301 -10.867 -0.019 1.00 89.62 105 CYS A N 1
ATOM 814 C CA . CYS A 1 105 ? 5.636 -10.856 0.572 1.00 89.62 105 CYS A CA 1
ATOM 815 C C . CYS A 1 105 ? 6.098 -12.297 0.855 1.00 89.62 105 CYS A C 1
ATOM 817 O O . CYS A 1 105 ? 5.362 -13.096 1.424 1.00 89.62 105 CYS A O 1
ATOM 819 N N . TYR A 1 106 ? 7.328 -12.649 0.470 1.00 87.06 106 TYR A N 1
ATOM 820 C CA . TYR A 1 106 ? 7.883 -14.005 0.621 1.00 87.06 106 TYR A CA 1
ATOM 821 C C . TYR A 1 106 ? 9.268 -14.010 1.286 1.00 87.06 106 TYR A C 1
ATOM 823 O O . TYR A 1 106 ? 9.849 -15.072 1.502 1.00 87.06 106 TYR A O 1
ATOM 831 N N . SER A 1 107 ? 9.824 -12.835 1.578 1.00 86.44 107 SER A N 1
ATOM 832 C CA . SER A 1 107 ? 11.132 -12.671 2.201 1.00 86.44 107 SER A CA 1
ATOM 833 C C . SER A 1 107 ? 10.971 -12.555 3.713 1.00 86.44 107 SER A C 1
ATOM 835 O O . SER A 1 107 ? 10.229 -11.713 4.204 1.00 86.44 107 SER A O 1
ATOM 837 N N . HIS A 1 108 ? 11.722 -13.375 4.449 1.00 87.69 108 HIS A N 1
ATOM 838 C CA . HIS A 1 108 ? 11.716 -13.404 5.917 1.00 87.69 108 HIS A CA 1
ATOM 839 C C . HIS A 1 108 ? 12.487 -12.248 6.570 1.00 87.69 108 HIS A C 1
ATOM 841 O O . HIS A 1 108 ? 12.723 -12.275 7.774 1.00 87.69 108 HIS A O 1
ATOM 847 N N . ILE A 1 109 ? 13.010 -11.304 5.785 1.00 86.75 109 ILE A N 1
ATOM 848 C CA . ILE A 1 109 ? 13.827 -10.193 6.295 1.00 86.75 109 ILE A CA 1
ATOM 849 C C . ILE A 1 109 ? 13.213 -8.830 6.001 1.00 86.75 109 ILE A C 1
ATOM 851 O O . ILE A 1 109 ? 13.424 -7.906 6.782 1.00 86.75 109 ILE A O 1
ATOM 855 N N . GLN A 1 110 ? 12.475 -8.694 4.898 1.00 89.12 110 GLN A N 1
ATOM 856 C CA . GLN A 1 110 ? 11.808 -7.450 4.538 1.00 89.12 110 GLN A CA 1
ATOM 857 C C . GLN A 1 110 ? 10.691 -7.676 3.517 1.00 89.12 110 GLN A C 1
ATOM 859 O O . GLN A 1 110 ? 10.750 -8.630 2.743 1.00 89.12 110 GLN A O 1
ATOM 864 N N . CYS A 1 111 ? 9.740 -6.748 3.439 1.00 89.38 111 CYS A N 1
ATOM 865 C CA . CYS A 1 111 ? 8.809 -6.638 2.326 1.00 89.38 111 CYS A CA 1
ATOM 866 C C . CYS A 1 111 ? 8.816 -5.236 1.721 1.00 89.38 111 CYS A C 1
ATOM 868 O O . CYS A 1 111 ? 8.665 -4.247 2.435 1.00 89.38 111 CYS A O 1
ATOM 870 N N . SER A 1 112 ? 8.949 -5.169 0.396 1.00 89.56 112 SER A N 1
ATOM 871 C CA . SER A 1 112 ? 8.842 -3.929 -0.367 1.00 89.56 112 SER A CA 1
ATOM 872 C C . SER A 1 112 ? 7.402 -3.740 -0.838 1.00 89.56 112 SER A C 1
ATOM 874 O O . SER A 1 112 ? 6.925 -4.439 -1.727 1.00 89.56 112 SER A O 1
ATOM 876 N N . ILE A 1 113 ? 6.706 -2.779 -0.252 1.00 91.44 113 ILE A N 1
ATOM 877 C CA . ILE A 1 113 ? 5.336 -2.412 -0.586 1.00 91.44 113 ILE A CA 1
ATOM 878 C C . ILE A 1 113 ? 5.375 -1.175 -1.480 1.00 91.44 113 ILE A C 1
ATOM 880 O O . ILE A 1 113 ? 6.003 -0.168 -1.144 1.00 91.44 113 ILE A O 1
ATOM 884 N N . VAL A 1 114 ? 4.717 -1.250 -2.631 1.00 90.75 114 VAL A N 1
ATOM 885 C CA . VAL A 1 114 ? 4.722 -0.191 -3.642 1.00 90.75 114 VAL A CA 1
ATOM 886 C C . VAL A 1 114 ? 3.355 0.461 -3.740 1.00 90.75 114 VAL A C 1
ATOM 888 O O . VAL A 1 114 ? 2.354 -0.215 -3.968 1.00 90.75 114 VAL A O 1
ATOM 891 N N . THR A 1 115 ? 3.344 1.788 -3.642 1.00 92.44 115 THR A N 1
ATOM 892 C CA . THR A 1 115 ? 2.167 2.630 -3.863 1.00 92.44 115 THR A CA 1
ATOM 893 C C . THR A 1 115 ? 2.401 3.461 -5.131 1.00 92.44 115 THR A C 1
ATOM 895 O O . THR A 1 115 ? 3.184 4.420 -5.100 1.00 92.44 115 THR A O 1
ATOM 898 N N . PRO A 1 116 ? 1.785 3.089 -6.268 1.00 90.69 116 PRO A N 1
ATOM 899 C CA . PRO A 1 116 ? 1.870 3.852 -7.513 1.00 90.69 116 PRO A CA 1
ATOM 900 C C . PRO A 1 116 ? 1.279 5.261 -7.389 1.00 90.69 116 PRO A C 1
ATOM 902 O O . PRO A 1 116 ? 0.316 5.464 -6.646 1.00 90.69 116 PRO A O 1
ATOM 905 N N . VAL A 1 117 ? 1.837 6.224 -8.131 1.00 89.19 117 VAL A N 1
ATOM 906 C CA . VAL A 1 117 ? 1.373 7.622 -8.144 1.00 89.19 117 VAL A CA 1
ATOM 907 C C . VAL A 1 117 ? 1.266 8.198 -9.566 1.00 89.19 117 VAL A C 1
ATOM 909 O O . VAL A 1 117 ? 1.990 7.813 -10.483 1.00 89.19 117 VAL A O 1
ATOM 912 N N . GLY A 1 118 ? 0.336 9.133 -9.756 1.00 77.88 118 GLY A N 1
ATOM 913 C CA . GLY A 1 118 ? -0.203 9.602 -11.041 1.00 77.88 118 GLY A CA 1
ATOM 914 C C . GLY A 1 118 ? 0.672 10.519 -11.906 1.00 77.88 118 GLY A C 1
ATOM 915 O O . GLY A 1 118 ? 0.253 11.610 -12.276 1.00 77.88 118 GLY A O 1
ATOM 916 N N . SER A 1 119 ? 1.858 10.091 -12.337 1.00 65.81 119 SER A N 1
ATOM 917 C CA . SER A 1 119 ? 2.609 10.798 -13.397 1.00 65.81 119 SER A CA 1
ATOM 918 C C . SER A 1 119 ? 3.268 9.833 -14.374 1.00 65.81 119 SER A C 1
ATOM 920 O O . SER A 1 119 ? 4.485 9.680 -14.395 1.00 65.81 119 SER A O 1
ATOM 922 N N . VAL A 1 120 ? 2.455 9.167 -15.187 1.00 66.56 120 VAL A N 1
ATOM 923 C CA . VAL A 1 120 ? 2.918 8.228 -16.215 1.00 66.56 120 VAL A CA 1
ATOM 924 C C . VAL A 1 120 ? 3.685 8.934 -17.335 1.00 66.56 120 VAL A C 1
ATOM 926 O O . VAL A 1 120 ? 3.338 10.035 -17.766 1.00 66.56 120 VAL A O 1
ATOM 929 N N . ALA A 1 121 ? 4.725 8.273 -17.840 1.00 71.19 121 ALA A N 1
ATOM 930 C CA . ALA A 1 121 ? 5.348 8.601 -19.117 1.00 71.19 121 ALA A CA 1
ATOM 931 C C . ALA A 1 121 ? 5.057 7.444 -20.087 1.00 71.19 121 ALA A C 1
ATOM 933 O O . ALA A 1 121 ? 5.888 6.538 -20.196 1.00 71.19 121 ALA A O 1
ATOM 934 N N . PRO A 1 122 ? 3.904 7.455 -20.791 1.00 67.44 122 PRO A N 1
ATOM 935 C CA . PRO A 1 122 ? 3.415 6.292 -21.538 1.00 67.44 122 PRO A CA 1
ATOM 936 C C . PRO A 1 122 ? 4.417 5.818 -22.593 1.00 67.44 122 PRO A C 1
ATOM 938 O O . PRO A 1 122 ? 4.657 4.627 -22.744 1.00 67.44 122 PRO A O 1
ATOM 941 N N . GLN A 1 123 ? 5.114 6.756 -23.251 1.00 70.50 123 GLN A N 1
ATOM 942 C CA . GLN A 1 123 ? 6.151 6.440 -24.242 1.00 70.50 123 GLN A CA 1
ATOM 943 C C . GLN A 1 123 ? 7.363 5.663 -23.693 1.00 70.50 123 GLN A C 1
ATOM 945 O O . GLN A 1 123 ? 8.181 5.182 -24.474 1.00 70.50 123 GLN A O 1
ATOM 950 N N . LEU A 1 124 ? 7.527 5.603 -22.372 1.00 69.56 124 LEU A N 1
ATOM 951 C CA . LEU A 1 124 ? 8.609 4.891 -21.698 1.00 69.56 124 LEU A CA 1
ATOM 952 C C . LEU A 1 124 ? 8.106 3.657 -20.933 1.00 69.56 124 LEU A C 1
ATOM 954 O O . LEU A 1 124 ? 8.938 2.972 -20.344 1.00 69.56 124 LEU A O 1
ATOM 958 N N . GLU A 1 125 ? 6.791 3.390 -20.928 1.00 75.81 125 GLU A N 1
ATOM 959 C CA . GLU A 1 125 ? 6.144 2.350 -20.110 1.00 75.81 125 GLU A CA 1
ATOM 960 C C . GLU A 1 125 ? 6.559 2.431 -18.632 1.00 75.81 125 GLU A C 1
ATOM 962 O O . GLU A 1 125 ? 6.704 1.409 -17.960 1.00 75.81 125 GLU A O 1
ATOM 967 N N . VAL A 1 126 ? 6.811 3.649 -18.128 1.00 78.19 126 VAL A N 1
ATOM 968 C CA . VAL A 1 126 ? 7.182 3.876 -16.728 1.00 78.19 126 VAL A CA 1
ATOM 969 C C . VAL A 1 126 ? 6.144 4.687 -15.980 1.00 78.19 126 VAL A C 1
ATOM 971 O O . VAL A 1 126 ? 5.603 5.673 -16.490 1.00 78.19 126 VAL A O 1
ATOM 974 N N . PHE A 1 127 ? 5.963 4.314 -14.720 1.00 82.69 127 PHE A N 1
ATOM 975 C CA . PHE A 1 127 ? 5.158 5.038 -13.754 1.00 82.69 127 PHE A CA 1
ATOM 976 C C . PHE A 1 127 ? 5.994 5.369 -12.506 1.00 82.69 127 PHE A C 1
ATOM 978 O O . PHE A 1 127 ? 6.927 4.635 -12.157 1.00 82.69 127 PHE A O 1
ATOM 985 N N . PRO A 1 128 ? 5.711 6.492 -11.833 1.00 85.75 128 PRO A N 1
ATOM 986 C CA . PRO A 1 128 ? 6.298 6.806 -10.553 1.00 85.75 128 PRO A CA 1
ATOM 987 C C . PRO A 1 128 ? 5.566 6.043 -9.455 1.00 85.75 128 PRO A C 1
ATOM 989 O O . PRO A 1 128 ? 4.350 5.871 -9.486 1.00 85.75 128 PRO A O 1
ATOM 992 N N . ALA A 1 129 ? 6.310 5.622 -8.445 1.00 87.19 129 ALA A N 1
ATOM 993 C CA . ALA A 1 129 ? 5.741 5.068 -7.233 1.00 87.19 129 ALA A CA 1
ATOM 994 C C . ALA A 1 129 ? 6.590 5.450 -6.027 1.00 87.19 129 ALA A C 1
ATOM 996 O O . ALA A 1 129 ? 7.801 5.669 -6.133 1.00 87.19 129 ALA A O 1
ATOM 997 N N . VAL A 1 130 ? 5.953 5.500 -4.868 1.00 90.00 130 VAL A N 1
ATOM 998 C CA . VAL A 1 130 ? 6.654 5.543 -3.588 1.00 90.00 130 VAL A CA 1
ATOM 999 C C . VAL A 1 130 ? 6.695 4.139 -3.003 1.00 90.00 130 VAL A C 1
ATOM 1001 O O .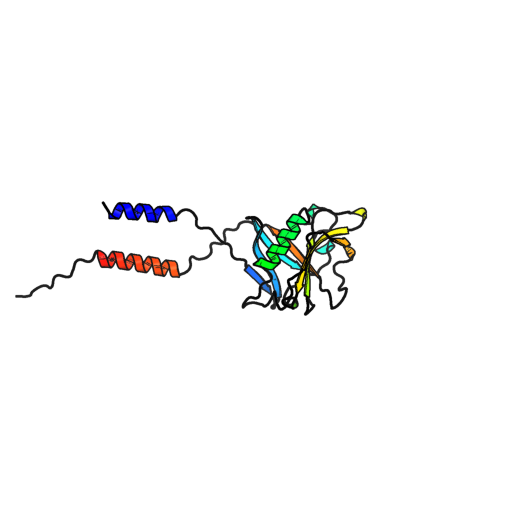 VAL A 1 130 ? 5.790 3.332 -3.226 1.00 90.00 130 VAL A O 1
ATOM 1004 N N . PHE A 1 131 ? 7.753 3.833 -2.260 1.00 86.75 131 PHE A N 1
ATOM 1005 C CA . PHE A 1 131 ? 7.910 2.524 -1.639 1.00 86.75 131 PHE A CA 1
ATOM 1006 C C . PHE A 1 131 ? 8.016 2.633 -0.126 1.00 86.75 131 PHE A C 1
ATOM 1008 O O . PHE A 1 131 ? 8.485 3.636 0.425 1.00 86.75 131 PHE A O 1
ATOM 1015 N N . LEU A 1 132 ? 7.590 1.552 0.505 1.00 90.50 132 LEU A N 1
ATOM 1016 C CA . LEU A 1 132 ? 7.751 1.247 1.906 1.00 90.50 132 LEU A CA 1
ATOM 1017 C C . LEU A 1 132 ? 8.479 -0.096 2.009 1.00 90.50 132 LEU A C 1
ATOM 1019 O O . LEU A 1 132 ? 8.089 -1.052 1.354 1.00 90.50 132 LEU A O 1
ATOM 1023 N N . ILE A 1 133 ? 9.536 -0.175 2.804 1.00 90.38 133 ILE A N 1
ATOM 1024 C CA . ILE A 1 133 ? 10.245 -1.413 3.116 1.00 90.38 133 ILE A CA 1
ATOM 1025 C C . ILE A 1 133 ? 9.985 -1.707 4.584 1.00 90.38 133 ILE A C 1
ATOM 1027 O O . ILE A 1 133 ? 10.611 -1.081 5.440 1.00 90.38 133 ILE A O 1
ATOM 1031 N N . ASN A 1 134 ? 9.076 -2.648 4.822 1.00 91.88 134 ASN A N 1
ATOM 1032 C CA . ASN A 1 134 ? 8.792 -3.211 6.136 1.00 91.88 134 ASN A CA 1
ATOM 1033 C C . ASN A 1 134 ? 9.875 -4.235 6.482 1.00 91.88 134 ASN A C 1
ATOM 1035 O O . ASN A 1 134 ? 10.090 -5.157 5.691 1.00 91.88 134 ASN A O 1
ATOM 1039 N N . LYS A 1 135 ? 10.599 -4.077 7.588 1.00 90.25 135 LYS A N 1
ATOM 1040 C CA . LYS A 1 135 ? 11.750 -4.919 7.934 1.00 90.25 135 LYS A CA 1
ATOM 1041 C C . LYS A 1 135 ? 11.502 -5.723 9.197 1.00 90.25 135 LYS A C 1
ATOM 1043 O O . LYS A 1 135 ? 11.089 -5.206 10.216 1.00 90.25 135 LYS A O 1
ATOM 1048 N N . LYS A 1 136 ? 11.928 -6.988 9.161 1.00 88.62 136 LYS A N 1
ATOM 1049 C CA . LYS A 1 136 ? 11.897 -7.873 10.332 1.00 88.62 136 LYS A CA 1
ATOM 1050 C C . LYS A 1 136 ? 12.757 -7.368 11.487 1.00 88.62 136 LYS A C 1
ATOM 1052 O O . LYS A 1 136 ? 12.454 -7.610 12.655 1.00 88.62 136 LYS A O 1
ATOM 1057 N N . ASP A 1 137 ? 13.927 -6.803 11.179 1.00 78.25 137 ASP A N 1
ATOM 1058 C CA . ASP A 1 137 ? 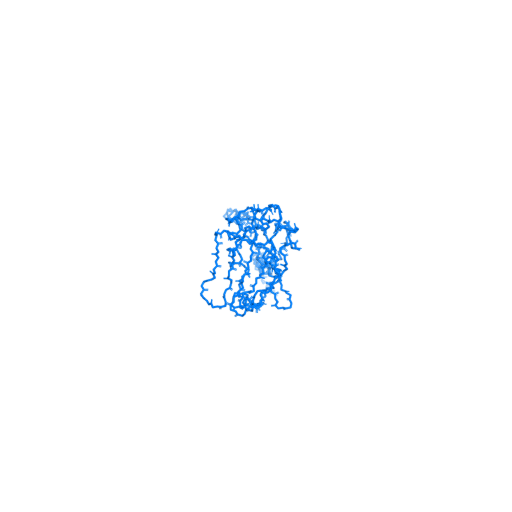14.766 -6.258 12.234 1.00 78.25 137 ASP A CA 1
ATOM 1059 C C . ASP A 1 137 ? 14.173 -4.933 12.709 1.00 78.25 137 ASP A C 1
ATOM 1061 O O . ASP A 1 137 ? 13.808 -4.113 11.887 1.00 78.25 137 ASP A O 1
ATOM 1065 N N . GLN A 1 138 ? 14.139 -4.688 14.026 1.00 60.22 138 GLN A N 1
ATOM 1066 C CA . GLN A 1 138 ? 13.643 -3.436 14.639 1.00 60.22 138 GLN A CA 1
ATOM 1067 C C . GLN A 1 138 ? 14.423 -2.165 14.215 1.00 60.22 138 GLN A C 1
ATOM 1069 O O . GLN A 1 138 ? 14.386 -1.137 14.894 1.00 60.22 138 GLN A O 1
ATOM 1074 N N . ARG A 1 139 ? 15.226 -2.223 13.146 1.00 58.56 139 ARG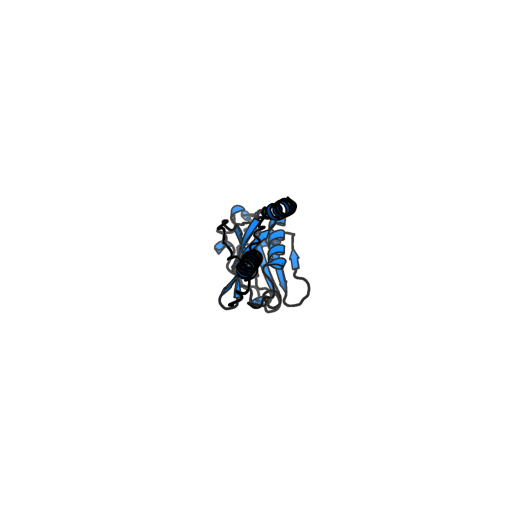 A N 1
ATOM 1075 C CA . ARG A 1 139 ? 15.689 -1.029 12.451 1.00 58.56 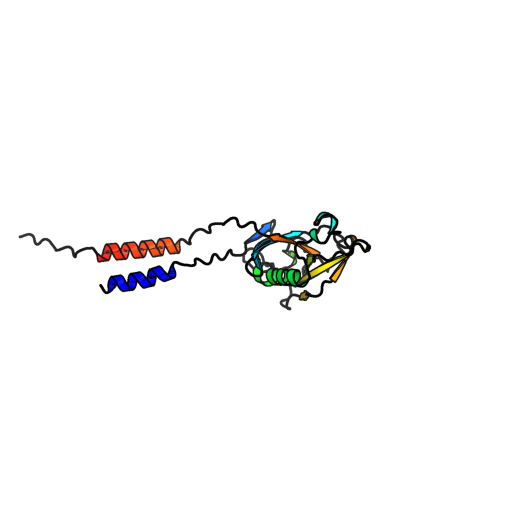139 ARG A CA 1
ATOM 1076 C C . ARG A 1 139 ? 14.464 -0.395 11.814 1.00 58.56 139 ARG A C 1
ATOM 1078 O O . ARG A 1 139 ? 13.717 -1.083 11.142 1.00 58.56 139 ARG A O 1
ATOM 1085 N N . ASN A 1 140 ? 14.325 0.915 11.985 1.00 76.75 140 ASN A N 1
ATOM 1086 C CA . ASN A 1 140 ? 13.222 1.671 11.403 1.00 76.75 140 ASN A CA 1
ATOM 1087 C C . ASN A 1 140 ? 12.982 1.272 9.941 1.00 76.75 140 ASN A C 1
ATOM 1089 O O . ASN A 1 140 ? 13.922 1.288 9.130 1.00 76.75 140 ASN A O 1
ATOM 1093 N N . ASP A 1 141 ? 11.727 0.969 9.630 1.00 81.62 141 ASP A N 1
ATOM 1094 C CA . ASP A 1 141 ? 11.266 0.776 8.266 1.00 81.62 141 ASP A CA 1
ATOM 1095 C C . ASP A 1 141 ? 11.678 1.939 7.376 1.00 81.62 141 ASP A C 1
ATOM 1097 O O . ASP A 1 141 ? 11.826 3.090 7.807 1.00 81.62 141 ASP A O 1
ATOM 1101 N N . ILE A 1 142 ? 11.883 1.635 6.099 1.00 83.06 142 ILE A N 1
ATOM 1102 C CA . ILE A 1 142 ? 12.324 2.633 5.130 1.00 83.06 142 ILE A CA 1
ATOM 1103 C C . ILE A 1 142 ? 11.135 3.028 4.276 1.00 83.06 142 ILE A C 1
ATOM 1105 O O . ILE A 1 142 ? 10.605 2.208 3.541 1.00 83.06 142 ILE A O 1
ATOM 1109 N N . HIS A 1 143 ? 10.781 4.303 4.277 1.00 79.44 143 HIS A N 1
ATOM 1110 C CA . HIS A 1 143 ? 9.868 4.876 3.296 1.00 79.44 143 HIS A CA 1
ATOM 1111 C C . HIS A 1 143 ? 10.602 5.948 2.486 1.00 79.44 143 HIS A C 1
ATOM 1113 O O . HIS A 1 143 ? 11.419 6.696 3.027 1.00 79.44 143 HIS A O 1
ATOM 1119 N N . THR A 1 144 ? 10.331 6.036 1.182 1.00 74.31 144 THR A N 1
ATOM 1120 C CA . THR A 1 144 ? 10.816 7.153 0.356 1.00 74.31 144 THR A CA 1
ATOM 1121 C C . THR A 1 144 ? 9.665 8.049 -0.069 1.00 74.31 144 THR A C 1
ATOM 1123 O O . THR A 1 144 ? 8.633 7.570 -0.532 1.00 74.31 144 THR A O 1
ATOM 1126 N N . GLY A 1 145 ? 9.869 9.362 0.041 1.00 60.53 145 GLY A N 1
ATOM 1127 C CA . GLY A 1 145 ? 8.994 10.368 -0.565 1.00 60.53 145 GLY A CA 1
ATOM 1128 C C . GLY A 1 145 ? 9.409 10.767 -1.983 1.00 60.53 145 GLY A C 1
ATOM 1129 O O . GLY A 1 145 ? 8.648 11.420 -2.687 1.00 60.53 145 GLY A O 1
ATOM 1130 N N . SER A 1 146 ? 10.618 10.400 -2.428 1.00 61.47 146 SER A N 1
ATOM 1131 C CA . SER A 1 146 ? 11.020 10.613 -3.822 1.00 61.47 146 SER A CA 1
ATOM 1132 C C . SER A 1 146 ? 10.500 9.459 -4.663 1.00 61.47 146 SER A C 1
ATOM 1134 O O . SER A 1 146 ? 11.004 8.340 -4.545 1.00 61.47 146 SER A O 1
ATOM 1136 N N . GLY A 1 147 ? 9.495 9.743 -5.495 1.00 62.25 147 GLY A N 1
ATOM 1137 C CA . GLY A 1 147 ? 8.952 8.788 -6.454 1.00 62.25 147 GLY A CA 1
ATOM 1138 C C . GLY A 1 147 ? 10.075 8.140 -7.264 1.00 62.25 147 GLY A C 1
ATOM 1139 O O . GLY A 1 147 ? 10.849 8.825 -7.933 1.00 62.25 147 GLY A O 1
ATOM 1140 N N . SER A 1 148 ? 10.188 6.820 -7.168 1.00 70.81 148 SER A N 1
ATOM 1141 C CA . SER A 1 148 ? 11.062 6.031 -8.031 1.00 70.81 148 SER A CA 1
ATOM 1142 C C . SER A 1 148 ? 10.304 5.702 -9.311 1.00 70.81 148 SER A C 1
ATOM 1144 O O . SER A 1 148 ? 9.092 5.506 -9.274 1.00 70.81 148 SER A O 1
ATOM 1146 N N . THR A 1 149 ? 10.998 5.687 -10.448 1.00 73.12 149 THR A N 1
ATOM 1147 C CA . THR A 1 149 ? 10.386 5.310 -11.729 1.00 73.12 149 THR A CA 1
ATOM 1148 C C . THR A 1 149 ? 10.545 3.816 -11.946 1.00 73.12 149 THR A C 1
ATOM 1150 O O . THR A 1 149 ? 11.631 3.265 -11.768 1.00 73.12 149 THR A O 1
ATOM 1153 N N . PHE A 1 150 ? 9.454 3.168 -12.324 1.00 73.94 150 PHE A N 1
ATOM 1154 C CA . PHE A 1 150 ? 9.365 1.726 -12.503 1.00 73.94 150 PHE A CA 1
ATOM 1155 C C . PHE A 1 150 ? 8.782 1.417 -13.868 1.00 73.94 150 PHE A C 1
ATOM 1157 O O . PHE A 1 150 ? 7.870 2.121 -14.290 1.00 73.94 150 PHE A O 1
ATOM 1164 N N . ARG A 1 151 ? 9.271 0.375 -14.554 1.00 72.56 151 ARG A N 1
ATOM 1165 C CA . ARG A 1 151 ? 8.621 -0.080 -15.788 1.00 72.56 151 ARG A CA 1
ATOM 1166 C C . ARG A 1 151 ? 7.420 -0.951 -15.457 1.00 72.56 151 ARG A C 1
ATOM 1168 O O . ARG A 1 151 ? 7.506 -1.812 -14.582 1.00 72.56 151 ARG A O 1
ATOM 1175 N N . ALA A 1 152 ? 6.340 -0.795 -16.212 1.00 65.81 152 ALA A N 1
ATOM 1176 C CA . ALA A 1 152 ? 5.150 -1.637 -16.117 1.00 65.81 152 ALA A CA 1
ATOM 1177 C C . ALA A 1 152 ? 5.478 -3.134 -16.293 1.00 65.81 152 ALA A C 1
ATOM 1179 O O . ALA A 1 152 ? 4.878 -3.982 -15.633 1.00 65.81 152 ALA A O 1
ATOM 1180 N N . SER A 1 153 ? 6.490 -3.446 -17.115 1.00 63.81 153 SER A N 1
ATOM 1181 C CA . SER A 1 153 ? 7.001 -4.800 -17.362 1.00 63.81 153 SER A CA 1
ATOM 1182 C C . SER A 1 153 ? 7.843 -5.395 -16.230 1.00 63.81 153 SER A C 1
ATOM 1184 O O . SER A 1 153 ? 8.039 -6.608 -16.196 1.00 63.81 153 SER A O 1
ATOM 1186 N N . ASP A 1 154 ? 8.395 -4.563 -15.340 1.00 62.72 154 ASP A N 1
ATOM 1187 C CA . ASP A 1 154 ? 9.337 -5.017 -14.306 1.00 62.72 154 ASP A CA 1
ATOM 1188 C C . ASP A 1 154 ? 8.613 -5.662 -13.107 1.00 62.72 154 ASP A C 1
ATOM 1190 O O . ASP A 1 154 ? 9.251 -6.272 -12.249 1.00 62.72 154 ASP A O 1
ATOM 1194 N N . PHE A 1 155 ? 7.279 -5.570 -13.052 1.00 61.78 155 PHE A N 1
ATOM 1195 C CA . PHE A 1 155 ? 6.460 -6.017 -11.926 1.00 61.78 155 PHE A CA 1
ATOM 1196 C C . PHE A 1 155 ? 5.691 -7.298 -12.254 1.00 61.78 155 PHE A C 1
ATOM 1198 O O . PHE A 1 155 ? 5.092 -7.432 -13.319 1.00 61.78 155 PHE A O 1
ATOM 1205 N N . GLY A 1 156 ? 5.721 -8.254 -11.322 1.00 51.03 156 GLY A N 1
ATOM 1206 C CA . GLY A 1 156 ? 5.238 -9.631 -11.503 1.00 51.03 156 GLY A CA 1
ATOM 1207 C C . GLY A 1 156 ? 6.358 -10.649 -11.767 1.00 51.03 156 GLY A C 1
ATOM 1208 O O . GLY A 1 156 ? 6.127 -11.859 -11.728 1.00 51.03 156 GLY A O 1
ATOM 1209 N N . LEU A 1 157 ? 7.597 -10.190 -11.977 1.00 46.06 157 LEU A N 1
ATOM 1210 C CA . LEU A 1 157 ? 8.772 -11.054 -12.041 1.00 46.06 157 LEU A CA 1
ATOM 1211 C C . LEU A 1 157 ? 9.434 -11.098 -10.665 1.00 46.06 157 LEU A C 1
ATOM 1213 O O . LEU A 1 157 ? 10.041 -10.131 -10.214 1.00 46.06 157 LEU A O 1
ATOM 1217 N N . ARG A 1 158 ? 9.312 -12.251 -9.999 1.00 52.97 158 ARG A N 1
ATOM 1218 C CA . ARG A 1 158 ? 10.047 -12.616 -8.779 1.00 52.97 158 ARG A CA 1
ATOM 1219 C C . ARG A 1 158 ? 11.552 -12.443 -9.020 1.00 52.97 158 ARG A C 1
ATOM 1221 O O . ARG A 1 158 ? 12.205 -13.379 -9.473 1.00 52.97 158 ARG A O 1
ATOM 1228 N N . ASN A 1 159 ? 12.103 -11.255 -8.781 1.00 42.22 159 ASN A N 1
ATOM 1229 C CA . ASN A 1 159 ? 13.475 -10.973 -9.206 1.00 42.22 159 ASN A CA 1
ATOM 1230 C C . ASN A 1 159 ? 14.514 -11.596 -8.258 1.00 42.22 159 ASN A C 1
ATOM 1232 O O . ASN A 1 159 ? 15.640 -11.876 -8.656 1.00 42.22 159 ASN A O 1
ATOM 1236 N N . SER A 1 160 ? 14.143 -11.905 -7.013 1.00 45.91 160 SER A N 1
ATOM 1237 C CA . SER A 1 160 ? 14.932 -12.775 -6.137 1.00 45.91 160 SER A CA 1
ATOM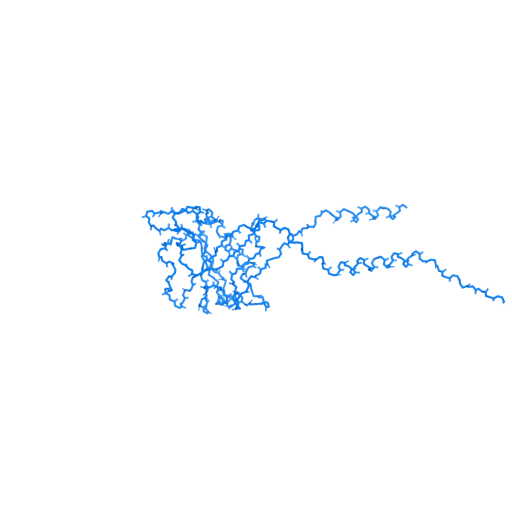 1238 C C . SER A 1 160 ? 14.138 -13.163 -4.889 1.00 45.91 160 SER A C 1
ATOM 1240 O O . SER A 1 160 ? 13.143 -12.534 -4.548 1.00 45.91 160 SER A O 1
ATOM 1242 N N . SER A 1 161 ? 14.606 -14.174 -4.159 1.00 49.56 161 SER A N 1
ATOM 1243 C CA . SER A 1 161 ? 14.120 -14.505 -2.813 1.00 49.56 161 SER A CA 1
ATOM 1244 C C . SER A 1 161 ? 14.428 -13.431 -1.755 1.00 49.56 161 SER A C 1
ATOM 1246 O O . SER A 1 161 ? 14.038 -13.601 -0.605 1.00 49.56 161 SER A O 1
ATOM 1248 N N . ALA A 1 162 ? 15.170 -12.372 -2.103 1.00 47.66 162 ALA A N 1
ATOM 1249 C CA . ALA A 1 162 ? 15.588 -11.326 -1.170 1.00 47.66 162 ALA A CA 1
ATOM 1250 C C . ALA A 1 162 ? 14.660 -10.101 -1.197 1.00 47.66 162 ALA A C 1
ATOM 1252 O O . ALA A 1 162 ? 14.387 -9.534 -0.142 1.00 47.66 162 ALA A O 1
ATOM 1253 N N . ASP A 1 163 ? 14.120 -9.759 -2.369 1.00 56.53 163 ASP A N 1
ATOM 1254 C CA . ASP A 1 163 ? 13.219 -8.623 -2.553 1.00 56.53 163 ASP A CA 1
ATOM 1255 C C . ASP A 1 163 ? 11.876 -9.123 -3.060 1.00 56.53 163 ASP A C 1
ATOM 1257 O O . ASP A 1 163 ? 11.671 -9.317 -4.260 1.00 56.53 163 ASP A O 1
ATOM 1261 N N . THR A 1 164 ? 10.961 -9.374 -2.121 1.00 69.25 164 THR A N 1
ATOM 1262 C CA . THR A 1 164 ? 9.567 -9.571 -2.499 1.00 69.25 164 THR A CA 1
ATOM 1263 C C . THR A 1 164 ? 8.862 -8.236 -2.533 1.00 69.25 164 THR A C 1
ATOM 1265 O O . THR A 1 164 ? 8.964 -7.448 -1.591 1.00 69.25 164 THR A O 1
ATOM 1268 N N . LEU A 1 165 ? 8.182 -8.001 -3.645 1.00 79.50 165 LEU A N 1
ATOM 1269 C CA . LEU A 1 165 ? 7.460 -6.784 -3.909 1.00 79.50 165 LEU A CA 1
ATOM 1270 C C . LEU A 1 165 ? 5.964 -7.089 -3.940 1.00 79.50 165 LEU A C 1
ATOM 1272 O O . LEU A 1 165 ? 5.543 -7.982 -4.672 1.00 79.50 165 LEU A O 1
ATOM 1276 N N . THR A 1 166 ? 5.179 -6.298 -3.212 1.00 89.69 166 THR A N 1
ATOM 1277 C CA . THR A 1 166 ? 3.712 -6.304 -3.275 1.00 89.69 166 THR A CA 1
ATOM 1278 C C . THR A 1 166 ? 3.191 -4.892 -3.541 1.00 89.69 166 THR A C 1
ATOM 1280 O O . THR A 1 166 ? 3.813 -3.903 -3.147 1.00 89.69 166 THR A O 1
ATOM 1283 N N . TYR A 1 167 ? 2.063 -4.768 -4.230 1.00 91.44 167 TYR A N 1
ATOM 1284 C CA . TYR A 1 167 ? 1.382 -3.492 -4.422 1.00 91.44 167 TYR A CA 1
ATOM 1285 C C . TYR A 1 167 ? 0.422 -3.207 -3.277 1.00 91.44 167 TYR A C 1
ATOM 1287 O O . TYR A 1 167 ? -0.325 -4.090 -2.870 1.00 91.44 167 TYR A O 1
ATOM 1295 N N . ALA A 1 168 ? 0.386 -1.955 -2.828 1.00 95.38 168 ALA A N 1
ATOM 1296 C CA . ALA A 1 168 ? -0.707 -1.409 -2.040 1.00 95.38 168 ALA A CA 1
ATOM 1297 C C . ALA A 1 168 ? -1.727 -0.759 -2.987 1.00 95.38 168 ALA A C 1
ATOM 1299 O O . ALA A 1 168 ? -1.485 0.302 -3.566 1.00 95.38 168 ALA A O 1
ATOM 1300 N N . ILE A 1 169 ? -2.866 -1.421 -3.166 1.00 95.06 169 ILE A N 1
ATOM 1301 C CA . ILE A 1 169 ? -3.971 -0.961 -4.006 1.00 95.06 169 ILE A CA 1
ATOM 1302 C C . ILE A 1 169 ? -4.947 -0.196 -3.120 1.00 95.06 169 ILE A C 1
ATOM 1304 O O . ILE A 1 169 ? -5.618 -0.782 -2.270 1.00 95.06 169 ILE A O 1
ATOM 1308 N N . TRP A 1 170 ? -5.019 1.116 -3.317 1.00 96.25 170 TRP A N 1
ATOM 1309 C CA . TRP A 1 170 ? -5.815 2.011 -2.484 1.00 96.25 170 TRP A CA 1
ATOM 1310 C C . TRP A 1 170 ? -7.170 2.326 -3.097 1.00 96.25 170 TRP A C 1
ATOM 1312 O O . TRP A 1 170 ? -7.317 2.479 -4.308 1.00 96.25 170 TRP A O 1
ATOM 1322 N N . SER A 1 171 ? -8.164 2.484 -2.232 1.00 95.06 171 SER A N 1
ATOM 1323 C CA . SER A 1 171 ? -9.452 3.058 -2.600 1.00 95.06 171 SER A CA 1
ATOM 1324 C C . SER A 1 171 ? -10.060 3.796 -1.414 1.00 95.06 171 SER A C 1
ATOM 1326 O O . SER A 1 171 ? -9.759 3.512 -0.253 1.00 95.06 171 SER A O 1
ATOM 1328 N N . LYS A 1 172 ? -10.916 4.776 -1.703 1.00 93.00 172 LYS A N 1
ATOM 1329 C CA . LYS A 1 172 ? -11.675 5.472 -0.665 1.00 93.00 172 LYS A CA 1
ATOM 1330 C C . LYS A 1 172 ? -12.741 4.533 -0.118 1.00 93.00 172 LYS A C 1
ATOM 1332 O O . LYS A 1 172 ? -13.456 3.904 -0.901 1.00 93.00 172 LYS A O 1
ATOM 1337 N N . GLU A 1 173 ? -12.901 4.481 1.199 1.00 87.88 173 GLU A N 1
ATOM 1338 C CA . GLU A 1 173 ? -14.067 3.806 1.751 1.00 87.88 173 GLU A CA 1
ATOM 1339 C C . GLU A 1 173 ? -15.314 4.619 1.435 1.00 87.88 173 GLU A C 1
ATOM 1341 O O . GLU A 1 173 ? -15.446 5.792 1.799 1.00 87.88 173 GLU A O 1
ATOM 1346 N N . ALA A 1 174 ? -16.267 3.988 0.750 1.00 69.00 174 ALA A N 1
ATOM 1347 C CA . ALA A 1 174 ? -17.617 4.511 0.734 1.00 69.00 174 ALA A CA 1
ATOM 1348 C C . ALA A 1 174 ? -18.083 4.515 2.189 1.00 69.00 174 ALA A C 1
ATOM 1350 O O . ALA A 1 174 ? -18.084 3.463 2.819 1.00 69.00 174 ALA A O 1
ATOM 1351 N N . GLY A 1 175 ? -18.435 5.688 2.723 1.00 56.31 175 GLY A N 1
ATOM 1352 C CA . GLY A 1 175 ? -18.899 5.857 4.098 1.00 56.31 175 GLY A CA 1
ATOM 1353 C C . GLY A 1 175 ? -20.193 5.088 4.368 1.00 56.31 175 GLY A C 1
ATOM 1354 O O . GLY A 1 175 ? -21.265 5.670 4.496 1.00 56.31 175 GLY A O 1
ATOM 1355 N N . SER A 1 176 ? -20.120 3.767 4.453 1.00 44.78 176 SER A N 1
ATOM 1356 C CA . SER A 1 176 ? -21.112 2.949 5.112 1.00 44.78 176 SER A CA 1
ATOM 1357 C C . SER A 1 176 ? -20.866 3.146 6.593 1.00 44.78 176 SER A C 1
ATOM 1359 O O . SER A 1 176 ? -19.860 2.683 7.119 1.00 44.78 176 SER A O 1
ATOM 1361 N N . GLY A 1 177 ? -21.760 3.883 7.254 1.00 48.75 177 GLY A N 1
ATOM 1362 C CA . GLY A 1 177 ? -21.764 4.023 8.703 1.00 48.75 177 GLY A CA 1
ATOM 1363 C C . GLY A 1 177 ? -21.856 2.648 9.356 1.00 48.75 177 GLY A C 1
ATOM 1364 O O . GLY A 1 177 ? -22.949 2.145 9.606 1.00 48.75 177 GLY A O 1
ATOM 1365 N N . VAL A 1 178 ? -20.710 2.021 9.608 1.00 45.81 178 VAL A N 1
ATOM 1366 C CA . VAL A 1 178 ? -20.629 0.806 10.404 1.00 45.81 178 VAL A CA 1
ATOM 1367 C C . VAL A 1 178 ? -20.916 1.242 11.834 1.00 45.81 178 VAL A C 1
ATOM 1369 O O . VAL A 1 178 ? -20.078 1.833 12.511 1.00 45.81 178 VAL A O 1
ATOM 1372 N N . SER A 1 179 ? -22.151 1.015 12.284 1.00 42.97 179 SER A N 1
ATOM 1373 C CA . SER A 1 179 ? -22.531 1.251 13.671 1.00 42.97 179 SER A CA 1
ATOM 1374 C C . SER A 1 179 ? -21.792 0.242 14.546 1.00 42.97 179 SER A C 1
ATOM 1376 O O . SER A 1 179 ? -22.208 -0.914 14.660 1.00 42.97 179 SER A O 1
ATOM 1378 N N . VAL A 1 180 ? -20.686 0.661 15.154 1.00 52.69 180 VAL A N 1
ATOM 1379 C CA . VAL A 1 180 ? -20.020 -0.143 16.179 1.00 52.69 180 VAL A CA 1
ATOM 1380 C C . VAL A 1 180 ? -20.983 -0.280 17.367 1.00 52.69 180 VAL A C 1
ATOM 1382 O O . VAL A 1 180 ? -21.510 0.734 17.840 1.00 52.69 180 VAL A O 1
ATOM 1385 N N . PRO A 1 181 ? -21.255 -1.505 17.858 1.00 51.38 181 PRO A N 1
ATOM 1386 C CA . PRO A 1 181 ? -22.109 -1.703 19.019 1.00 51.38 181 PRO A CA 1
ATOM 1387 C C . PRO A 1 181 ? -21.550 -0.940 20.216 1.00 51.38 181 PRO A C 1
ATOM 1389 O O . PRO A 1 181 ? -20.381 -1.097 20.571 1.00 51.38 181 PRO A O 1
ATOM 1392 N N . VAL A 1 182 ? -22.390 -0.121 20.852 1.00 60.72 182 VAL A N 1
ATOM 1393 C CA . VAL A 1 182 ? -22.015 0.575 22.086 1.00 60.72 182 VAL A CA 1
ATOM 1394 C C . VAL A 1 182 ? -21.513 -0.478 23.082 1.00 60.72 182 VAL A C 1
ATOM 1396 O O . VAL A 1 182 ? -22.236 -1.451 23.328 1.00 60.72 182 VAL A O 1
ATOM 1399 N N . PRO A 1 183 ? -20.299 -0.334 23.646 1.00 65.38 183 PRO A N 1
ATOM 1400 C CA . PRO A 1 183 ? -19.757 -1.350 24.531 1.00 65.38 183 PRO A CA 1
ATOM 1401 C C . PRO A 1 183 ? -20.718 -1.602 25.698 1.00 65.38 183 PRO A C 1
ATOM 1403 O O . PRO A 1 183 ? -21.320 -0.674 26.242 1.00 65.38 183 PRO A O 1
ATOM 1406 N N . ALA A 1 184 ? -20.871 -2.871 26.095 1.00 72.12 184 ALA A N 1
ATOM 1407 C CA . ALA A 1 184 ? -21.816 -3.294 27.138 1.00 72.12 184 ALA A CA 1
ATOM 1408 C C . ALA A 1 184 ? -21.613 -2.562 28.482 1.00 72.12 184 ALA A C 1
ATOM 1410 O O . ALA A 1 184 ? -22.533 -2.472 29.297 1.00 72.12 184 ALA A O 1
ATOM 1411 N N . SER A 1 185 ? -20.432 -1.973 28.691 1.00 76.94 185 SER A N 1
ATOM 1412 C CA . SER A 1 185 ? -20.133 -1.064 29.797 1.00 76.94 185 SER A CA 1
ATOM 1413 C C . SER A 1 185 ? -21.087 0.135 29.869 1.00 76.94 185 SER A C 1
ATOM 1415 O O . SER A 1 185 ? -21.416 0.567 30.970 1.00 76.94 185 SER A O 1
ATOM 1417 N N . PHE A 1 186 ? -21.609 0.630 28.744 1.00 75.19 186 PHE A N 1
ATOM 1418 C CA . PHE A 1 186 ? -22.610 1.700 28.722 1.00 75.19 186 PHE A CA 1
ATOM 1419 C C . PHE A 1 186 ? -23.967 1.235 29.263 1.00 75.19 186 PHE A C 1
ATOM 1421 O O . PHE A 1 186 ? -24.603 1.950 30.041 1.00 75.19 186 PHE A O 1
ATOM 1428 N N . LEU A 1 187 ? -24.404 0.019 28.914 1.00 79.62 187 LEU A N 1
ATOM 1429 C CA . LEU A 1 187 ? -25.619 -0.589 29.474 1.00 79.62 187 LEU A CA 1
ATOM 1430 C C . LEU A 1 187 ? -25.463 -0.843 30.979 1.00 79.62 187 LEU A C 1
ATOM 1432 O O . LEU A 1 187 ? -26.373 -0.566 31.759 1.00 79.62 187 LEU A O 1
ATOM 1436 N N . LEU A 1 188 ? -24.285 -1.295 31.415 1.00 80.81 188 LEU A N 1
ATOM 1437 C CA . LEU A 1 188 ? -23.986 -1.476 32.837 1.00 80.81 188 LEU A CA 1
ATOM 1438 C C . LEU A 1 188 ? -23.979 -0.143 33.594 1.00 80.81 188 LEU A C 1
ATOM 1440 O O . LEU A 1 188 ? -24.597 -0.033 34.650 1.00 80.81 188 LEU A O 1
ATOM 1444 N N . TYR A 1 189 ? -23.350 0.894 33.043 1.00 83.50 189 TYR A N 1
ATOM 1445 C CA . TYR A 1 189 ? -23.271 2.200 33.696 1.00 83.50 189 TYR A CA 1
ATOM 1446 C C . TYR A 1 189 ? -24.635 2.902 33.753 1.00 83.50 189 TYR A C 1
ATOM 1448 O O . TYR A 1 189 ? -25.024 3.443 34.790 1.00 83.50 189 TYR A O 1
ATOM 1456 N N . SER A 1 190 ? -25.405 2.841 32.664 1.00 82.50 190 SER A N 1
ATOM 1457 C CA . SER A 1 190 ? -26.764 3.391 32.618 1.00 82.50 190 SER A CA 1
ATOM 1458 C C . SER A 1 190 ? -27.729 2.636 33.534 1.00 82.50 190 SER A C 1
ATOM 1460 O O . SER A 1 190 ? -28.476 3.272 34.278 1.00 82.50 190 SER A O 1
ATOM 1462 N N . SER A 1 191 ? -27.681 1.302 33.562 1.00 84.38 191 SER A N 1
ATOM 1463 C CA . SER A 1 191 ? -28.527 0.512 34.466 1.00 84.38 191 SER A CA 1
ATOM 1464 C C . SER A 1 191 ? -28.191 0.755 35.942 1.00 84.38 191 SER A C 1
ATOM 1466 O O . SER A 1 191 ? -29.104 0.879 36.762 1.00 84.38 191 SER A O 1
ATOM 1468 N N . ALA A 1 192 ? -26.908 0.927 36.284 1.00 86.50 192 ALA A N 1
ATOM 1469 C CA . ALA A 1 192 ? -26.485 1.290 37.635 1.00 86.50 192 ALA A CA 1
ATOM 1470 C C . ALA A 1 192 ? -27.012 2.673 38.056 1.00 86.50 192 ALA A C 1
ATOM 1472 O O . ALA A 1 192 ? -27.520 2.831 39.168 1.00 86.50 192 ALA A O 1
ATOM 1473 N N . LEU A 1 193 ? -26.951 3.670 37.167 1.00 85.69 193 LEU A N 1
ATOM 1474 C CA . LEU A 1 193 ? -27.485 5.009 37.441 1.00 85.69 193 LEU A CA 1
ATOM 1475 C C . LEU A 1 193 ? -29.002 4.991 37.661 1.00 85.69 193 LEU A C 1
ATOM 1477 O O . LEU A 1 193 ? -29.493 5.625 38.596 1.00 85.69 193 LEU A O 1
ATOM 1481 N N . VAL A 1 194 ? -29.739 4.233 36.845 1.00 88.69 194 VAL A N 1
ATOM 1482 C CA . VAL A 1 194 ? -31.190 4.057 37.008 1.00 88.69 194 VAL A CA 1
ATOM 1483 C C . VAL A 1 194 ? -31.511 3.406 38.356 1.00 88.69 194 VAL A C 1
ATOM 1485 O O . VAL A 1 194 ? -32.392 3.888 39.067 1.00 88.69 194 VAL A O 1
ATOM 1488 N N . ALA A 1 195 ? -30.768 2.372 38.760 1.00 85.62 195 ALA A N 1
ATOM 1489 C CA . ALA A 1 195 ? -30.956 1.726 40.057 1.00 85.62 195 ALA A CA 1
ATOM 1490 C C . ALA A 1 195 ? -30.734 2.697 41.231 1.00 85.62 195 ALA A C 1
ATOM 1492 O O . ALA A 1 195 ? -31.547 2.740 42.154 1.00 85.62 195 ALA A O 1
ATOM 1493 N N . ILE A 1 196 ? -29.689 3.528 41.178 1.00 85.31 196 ILE A N 1
ATOM 1494 C CA . ILE A 1 196 ? -29.402 4.527 42.222 1.00 85.31 196 ILE A CA 1
ATOM 1495 C C . ILE A 1 196 ? -30.528 5.565 42.322 1.00 85.31 196 ILE A C 1
ATOM 1497 O O . ILE A 1 196 ? -30.923 5.935 43.429 1.00 85.31 196 ILE A O 1
ATOM 1501 N N . LEU A 1 197 ? -31.070 6.018 41.189 1.00 83.38 197 LEU A N 1
ATOM 1502 C CA . LEU A 1 197 ? -32.192 6.960 41.169 1.00 83.38 197 LEU A CA 1
ATOM 1503 C C . LEU A 1 197 ? -33.460 6.343 41.778 1.00 83.38 197 LEU A C 1
ATOM 1505 O O . LEU A 1 197 ? -34.087 6.969 42.628 1.00 83.38 197 LEU A O 1
ATOM 1509 N N . ILE A 1 198 ? -33.780 5.091 41.435 1.00 84.00 198 ILE A N 1
ATOM 1510 C CA . ILE A 1 198 ? -34.932 4.368 42.002 1.00 84.00 198 ILE A CA 1
ATOM 1511 C C . ILE A 1 198 ? -34.762 4.144 43.513 1.00 84.00 198 ILE A C 1
ATOM 1513 O O . ILE A 1 198 ? -35.720 4.269 44.275 1.00 84.00 198 ILE A O 1
ATOM 1517 N N . MET A 1 199 ? -33.550 3.820 43.971 1.00 75.94 199 MET A N 1
ATOM 1518 C CA . MET A 1 199 ? -33.279 3.595 45.395 1.00 75.94 199 MET A CA 1
ATOM 1519 C C . MET A 1 199 ? -33.324 4.887 46.214 1.00 75.94 199 MET A C 1
ATOM 1521 O O . MET A 1 199 ? -33.732 4.852 47.373 1.00 75.94 199 MET A O 1
ATOM 1525 N N . LYS A 1 200 ? -32.946 6.025 45.623 1.00 74.00 200 LYS A N 1
ATOM 1526 C CA . LYS A 1 200 ? -32.987 7.336 46.279 1.00 74.00 200 LYS A CA 1
ATOM 1527 C C . LYS A 1 200 ? -34.413 7.814 46.568 1.00 74.00 200 LYS A C 1
ATOM 1529 O O . LYS A 1 200 ? -34.631 8.447 47.597 1.00 74.00 200 LYS A O 1
ATOM 1534 N N . ASP A 1 201 ? -35.363 7.504 45.690 1.00 65.94 201 ASP A N 1
ATOM 1535 C CA . ASP A 1 201 ? -36.758 7.947 45.824 1.00 65.94 201 ASP A CA 1
ATOM 1536 C C . ASP A 1 201 ? -37.613 7.000 46.686 1.00 65.94 201 ASP A C 1
ATOM 1538 O O . ASP A 1 201 ? -38.812 7.225 46.867 1.00 65.94 201 ASP A O 1
ATOM 1542 N N . ARG A 1 202 ? -37.016 5.946 47.261 1.00 62.72 202 ARG A N 1
ATOM 1543 C CA . ARG A 1 202 ? -37.726 5.013 48.138 1.00 62.72 202 ARG A CA 1
ATOM 1544 C C . ARG A 1 202 ? -37.871 5.626 49.542 1.00 62.72 202 ARG A C 1
ATOM 1546 O O . ARG A 1 202 ? -36.858 5.822 50.216 1.00 62.72 202 ARG A O 1
ATOM 1553 N N . PRO A 1 203 ? -39.095 5.919 50.024 1.00 65.50 203 PRO A N 1
ATOM 1554 C CA . PRO A 1 203 ? -39.282 6.372 51.397 1.00 65.50 203 PRO A CA 1
ATOM 1555 C C . PRO A 1 203 ? -38.862 5.258 52.370 1.00 65.50 203 PRO A C 1
ATOM 1557 O O . PRO A 1 203 ? -39.082 4.078 52.069 1.00 65.50 203 PRO A O 1
ATOM 1560 N N . PRO A 1 204 ? -38.260 5.592 53.528 1.00 63.44 204 PRO A N 1
ATOM 1561 C CA . PRO A 1 204 ? -37.931 4.598 54.538 1.00 63.44 204 PRO A CA 1
ATOM 1562 C C . PRO A 1 204 ? -39.215 3.874 54.941 1.00 63.44 204 PRO A C 1
ATOM 1564 O O . PRO A 1 204 ? -40.207 4.509 55.299 1.00 63.44 204 PRO A O 1
ATOM 1567 N N . THR A 1 205 ? -39.209 2.545 54.840 1.00 62.12 205 THR A N 1
ATOM 1568 C CA . THR A 1 205 ? -40.304 1.698 55.311 1.00 62.12 205 THR A CA 1
ATOM 1569 C C . THR A 1 205 ? -40.505 1.963 56.795 1.00 62.12 205 THR A C 1
ATOM 1571 O O . THR A 1 205 ? -39.705 1.535 57.623 1.00 62.12 205 THR A O 1
ATOM 1574 N N . THR A 1 206 ? -41.553 2.712 57.129 1.00 54.06 206 THR A N 1
ATOM 1575 C CA . THR A 1 206 ? -42.015 2.874 58.503 1.00 54.06 206 THR A CA 1
ATOM 1576 C C . THR A 1 206 ? -42.467 1.510 59.000 1.00 54.06 206 THR A C 1
ATOM 1578 O O . THR A 1 206 ? -43.437 0.958 58.477 1.00 54.06 206 THR A O 1
ATOM 1581 N N . GLU A 1 207 ? -41.751 0.961 59.980 1.00 53.78 207 GLU A N 1
ATOM 1582 C CA . GLU A 1 207 ? -42.194 -0.215 60.721 1.00 53.78 207 GLU A CA 1
ATOM 1583 C C . GLU A 1 207 ? -43.613 0.016 61.249 1.00 53.78 207 GLU A C 1
ATOM 1585 O O . GLU A 1 207 ? -43.883 0.963 61.994 1.00 53.78 207 GLU A O 1
ATOM 1590 N N . VAL A 1 208 ? -44.533 -0.857 60.846 1.00 52.88 208 VAL A N 1
ATOM 1591 C CA . VAL A 1 208 ? -45.871 -0.927 61.424 1.00 52.88 208 VAL A CA 1
ATOM 1592 C C . VAL A 1 208 ? -45.711 -1.488 62.835 1.00 52.88 208 VAL A C 1
ATOM 1594 O O . VAL A 1 208 ? -45.495 -2.684 63.010 1.00 52.88 208 VAL A O 1
ATOM 1597 N N . LYS A 1 209 ? -45.807 -0.626 63.852 1.00 51.00 209 LYS A N 1
ATOM 1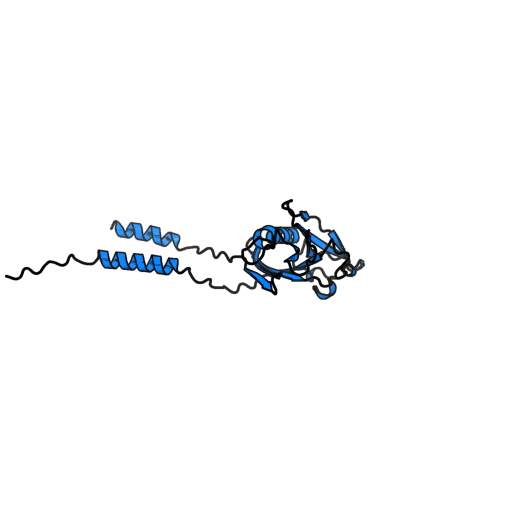598 C CA . LYS A 1 209 ? -45.990 -1.068 65.239 1.00 51.00 209 LYS A CA 1
ATOM 1599 C C . LYS A 1 209 ? -47.379 -1.696 65.366 1.00 51.00 209 LYS A C 1
ATOM 1601 O O . LYS A 1 209 ? -48.379 -0.982 65.329 1.00 51.00 209 LYS A O 1
ATOM 1606 N N . SER A 1 210 ? -47.437 -3.019 65.501 1.00 54.19 210 SER A N 1
ATOM 1607 C CA . SER A 1 210 ? -48.629 -3.718 65.984 1.00 54.19 210 SER A CA 1
ATOM 1608 C C . SER A 1 210 ? -48.773 -3.489 67.491 1.00 54.19 210 SER A C 1
ATOM 1610 O O . SER A 1 210 ? -47.808 -3.696 68.230 1.00 54.19 210 SER A O 1
ATOM 1612 N N . PHE A 1 211 ? -49.956 -3.032 67.906 1.00 54.88 211 PHE A N 1
ATOM 1613 C CA . PHE A 1 211 ? -50.404 -2.965 69.300 1.00 54.88 211 PHE A CA 1
ATOM 1614 C C . PHE A 1 211 ? -50.685 -4.357 69.871 1.00 54.88 211 PHE A C 1
ATOM 1616 O O . PHE A 1 211 ? -51.099 -5.234 69.078 1.00 54.88 211 PHE A O 1
#